Protein AF-A0A7X8E7R3-F1 (afdb_monomer)

Foldseek 3Di:
DQDFQPDDDKWKDWPDPPKDWTKDWDQPGPDDRTWIKTWIWFDQDQDWRKMKTFCVVSFRWDQAWFQKKKWKKAFQDWFQKWKWWWKAFPVRDIDTDTQDRIRPDHGIDMTMDGPDNPSNRPRITGTIIMIGDDHRDIDTGMMTIGDTDTHRPPDPPPDPWDKDKDFQAPPDFLQNVCCVPPVGSPCSVVQCVQAVHDGRVPGDGRDMTIHTD

Radius of gyration: 24.54 Å; Cα contacts (8 Å, |Δi|>4): 497; chains: 1; bounding box: 62×39×61 Å

pLDDT: mean 91.01, std 10.86, range [35.81, 98.88]

Sequence (213 aa):
MLENFESEGFYFTPSHDGIKGGISRSTNSKSGKYSIRLEYNIPVLEDKNRVCLDLKDRNIIMKSPPSTIGIWVYAYHHSPIMLGFQFKGQANEELDMNLSRSINWKGWRYLETVPPQDGTLYPLQLGKIYLELDYNRGDCGVLLFDKLEANYSKGNPGVNEHFDFYVVEKDDTLDKISIKVYGTTSKKNIIMKYNEIKSDKEIKEGRILVIPR

Mean predicted aligned error: 11.86 Å

Structure (mmCIF, N/CA/C/O backbone):
data_AF-A0A7X8E7R3-F1
#
_entry.id   AF-A0A7X8E7R3-F1
#
loop_
_atom_site.group_PDB
_atom_site.id
_atom_site.type_symbol
_atom_site.label_atom_id
_atom_site.label_alt_id
_atom_site.label_comp_id
_atom_site.label_asym_id
_atom_site.label_entity_id
_atom_site.label_seq_id
_atom_site.pdbx_PDB_ins_code
_atom_site.Cartn_x
_atom_site.Cartn_y
_atom_site.Cartn_z
_atom_site.occupancy
_atom_site.B_iso_or_equiv
_atom_site.auth_seq_id
_atom_site.auth_comp_id
_atom_site.auth_asym_id
_atom_site.auth_atom_id
_atom_site.pdbx_PDB_model_num
ATOM 1 N N . MET A 1 1 ? 3.673 -11.158 -5.113 1.00 90.56 1 MET A N 1
ATOM 2 C CA . MET A 1 1 ? 3.198 -10.922 -3.733 1.00 90.56 1 MET A CA 1
ATOM 3 C C . MET A 1 1 ? 4.303 -10.218 -2.971 1.00 90.56 1 MET A C 1
ATOM 5 O O . MET A 1 1 ? 5.442 -10.651 -3.089 1.00 90.56 1 MET A O 1
ATOM 9 N N . LEU A 1 2 ? 3.976 -9.121 -2.291 1.00 94.94 2 LEU A N 1
ATOM 10 C CA . LEU A 1 2 ? 4.916 -8.279 -1.546 1.00 94.94 2 LEU A CA 1
ATOM 11 C C . LEU A 1 2 ? 4.796 -8.497 -0.034 1.00 94.94 2 LEU A C 1
ATOM 13 O O . LEU A 1 2 ? 5.811 -8.593 0.639 1.00 94.94 2 LEU A O 1
ATOM 17 N N . GLU A 1 3 ? 3.571 -8.613 0.480 1.00 96.69 3 GLU A N 1
ATOM 18 C CA . GLU A 1 3 ? 3.293 -8.836 1.902 1.00 96.69 3 GLU A CA 1
ATOM 19 C C . GLU A 1 3 ? 2.004 -9.653 2.062 1.00 96.69 3 GLU A C 1
ATOM 21 O O . GLU A 1 3 ? 1.027 -9.414 1.349 1.00 96.69 3 GLU A O 1
ATOM 26 N N . ASN A 1 4 ? 2.003 -10.624 2.977 1.00 96.19 4 ASN A N 1
ATOM 27 C CA . ASN A 1 4 ? 0.858 -11.495 3.273 1.00 96.19 4 ASN A CA 1
ATOM 28 C C . ASN A 1 4 ? 0.419 -11.452 4.746 1.00 96.19 4 ASN A C 1
ATOM 30 O O . ASN A 1 4 ? -0.477 -12.188 5.121 1.00 96.19 4 ASN A O 1
ATOM 34 N N . PHE A 1 5 ? 1.048 -10.611 5.570 1.00 96.50 5 PHE A N 1
ATOM 35 C CA . PHE A 1 5 ? 0.679 -10.313 6.956 1.00 96.50 5 PHE A CA 1
ATOM 36 C C . PHE A 1 5 ? 0.650 -11.527 7.903 1.00 96.50 5 PHE A C 1
ATOM 38 O O . PHE A 1 5 ? -0.004 -11.504 8.945 1.00 96.50 5 PHE A O 1
ATOM 45 N N . GLU A 1 6 ? 1.423 -12.568 7.586 1.00 96.06 6 GLU A N 1
ATOM 46 C CA . GLU A 1 6 ? 1.530 -13.784 8.408 1.00 96.06 6 GLU A CA 1
ATOM 47 C C . GLU A 1 6 ? 2.469 -13.629 9.614 1.00 96.06 6 GLU A C 1
ATOM 49 O O . GLU A 1 6 ? 2.378 -14.380 10.589 1.00 96.06 6 GLU A O 1
ATOM 54 N N . SER A 1 7 ? 3.394 -12.670 9.554 1.00 91.62 7 SER A N 1
ATOM 55 C CA . SER A 1 7 ? 4.374 -12.393 10.607 1.00 91.62 7 SER A CA 1
ATOM 56 C C . SER A 1 7 ? 4.136 -11.037 11.264 1.00 91.62 7 SER A C 1
ATOM 58 O O . SER A 1 7 ? 3.484 -10.170 10.701 1.00 91.62 7 SER A O 1
ATOM 60 N N . GLU A 1 8 ? 4.676 -10.858 12.467 1.00 87.94 8 GLU A N 1
ATOM 61 C CA . GLU A 1 8 ? 4.612 -9.603 13.229 1.00 87.94 8 GLU A CA 1
ATOM 62 C C . GLU A 1 8 ? 5.582 -8.538 12.678 1.00 87.94 8 GLU A C 1
ATOM 64 O O . GLU A 1 8 ? 6.307 -8.791 11.716 1.00 87.94 8 GLU A O 1
ATOM 69 N N . GLY A 1 9 ? 5.649 -7.368 13.324 1.00 88.31 9 GLY A N 1
ATOM 70 C CA . GLY A 1 9 ? 6.585 -6.290 12.964 1.00 88.31 9 GLY A CA 1
ATOM 71 C C . GLY A 1 9 ? 5.932 -5.167 12.164 1.00 88.31 9 GLY A C 1
ATOM 72 O O . GLY A 1 9 ? 6.510 -4.652 11.211 1.00 88.31 9 GLY A O 1
ATOM 73 N N . PHE A 1 10 ? 4.707 -4.823 12.544 1.00 94.50 10 PHE A N 1
ATOM 74 C CA . PHE A 1 10 ? 3.984 -3.668 12.039 1.00 94.50 10 PHE A CA 1
ATOM 75 C C . PHE A 1 10 ? 3.728 -2.704 13.189 1.00 94.50 10 PHE A C 1
ATOM 77 O O . PHE A 1 10 ? 3.735 -3.121 14.350 1.00 94.50 10 PHE A O 1
ATOM 84 N N . TYR A 1 11 ? 3.456 -1.436 12.881 1.00 96.00 11 TYR A N 1
ATOM 85 C CA . TYR A 1 11 ? 3.180 -0.431 13.908 1.00 96.00 11 TYR A CA 1
ATOM 86 C C . TYR A 1 11 ? 1.982 0.435 13.537 1.00 96.00 11 TYR A C 1
ATOM 88 O O . TYR A 1 11 ? 1.791 0.797 12.378 1.00 96.00 11 TYR A O 1
ATOM 96 N N . PHE A 1 12 ? 1.178 0.776 14.542 1.00 97.12 12 PHE A N 1
ATOM 97 C CA . PHE A 1 12 ? 0.154 1.806 14.424 1.00 97.12 12 PHE A CA 1
ATOM 98 C C . PHE A 1 12 ? 0.798 3.172 14.673 1.00 97.12 12 PHE A C 1
ATOM 100 O O . PHE A 1 12 ? 1.459 3.368 15.693 1.00 97.12 12 PHE A O 1
ATOM 107 N N . THR A 1 13 ? 0.619 4.120 13.757 1.00 96.81 13 THR A N 1
ATOM 108 C CA . THR A 1 13 ? 1.180 5.474 13.881 1.00 96.81 13 THR A CA 1
ATOM 109 C C . THR A 1 13 ? 0.110 6.523 13.571 1.00 96.81 13 THR A C 1
ATOM 111 O O . THR A 1 13 ? -0.225 6.714 12.398 1.00 96.81 13 THR A O 1
ATOM 114 N N . PRO A 1 14 ? -0.458 7.193 14.590 1.00 96.31 14 PRO A N 1
ATOM 115 C CA . PRO A 1 14 ? -1.384 8.303 14.392 1.00 96.31 14 PRO A CA 1
ATOM 116 C C . PRO A 1 14 ? -0.634 9.602 14.063 1.00 96.31 14 PRO A C 1
ATOM 118 O O . PRO A 1 14 ? 0.507 9.787 14.480 1.00 96.31 14 PRO A O 1
ATOM 121 N N . SER A 1 15 ? -1.277 10.526 13.346 1.00 94.06 15 SER A N 1
ATOM 122 C CA . SER A 1 15 ? -0.744 11.877 13.106 1.00 94.06 15 SER A CA 1
ATOM 123 C C . SER A 1 15 ? -0.925 12.831 14.285 1.00 94.06 15 SER A C 1
ATOM 125 O O . SER A 1 15 ? -0.274 13.868 14.313 1.00 94.06 15 SER A O 1
ATOM 127 N N . HIS A 1 16 ? -1.805 12.501 15.231 1.00 91.88 16 HIS A N 1
ATOM 128 C CA . HIS A 1 16 ? -2.127 13.336 16.384 1.00 91.88 16 HIS A CA 1
ATOM 129 C C . HIS A 1 16 ? -2.453 12.462 17.605 1.00 91.88 16 HIS A C 1
ATOM 131 O O . HIS A 1 16 ? -3.146 11.450 17.475 1.00 91.88 16 HIS A O 1
ATOM 137 N N . ASP A 1 17 ? -2.024 12.870 18.804 1.00 90.38 17 ASP A N 1
ATOM 138 C CA . ASP A 1 17 ? -2.152 12.084 20.048 1.00 90.38 17 ASP A CA 1
ATOM 139 C C . ASP A 1 17 ? -3.603 11.796 20.461 1.00 90.38 17 ASP A C 1
ATOM 141 O O . ASP A 1 17 ? -3.894 10.828 21.175 1.00 90.38 17 ASP A O 1
ATOM 145 N N . GLY A 1 18 ? -4.532 12.642 20.012 1.00 91.12 18 GLY A N 1
ATOM 146 C CA . GLY A 1 18 ? -5.972 12.459 20.198 1.00 91.12 18 GLY A CA 1
ATOM 147 C C . GLY A 1 18 ? -6.550 11.284 19.405 1.00 91.12 18 GLY A C 1
ATOM 148 O O . GLY A 1 18 ? -7.583 10.744 19.795 1.00 91.12 18 GLY A O 1
ATOM 149 N N . ILE A 1 19 ? -5.883 10.854 18.331 1.00 94.81 19 ILE A N 1
ATOM 150 C CA . ILE A 1 19 ? -6.322 9.723 17.519 1.00 94.81 19 ILE A CA 1
ATOM 151 C C . ILE A 1 19 ? -5.928 8.423 18.220 1.00 94.81 19 ILE A C 1
ATOM 153 O O . ILE A 1 19 ? -4.764 8.202 18.560 1.00 94.81 19 ILE A O 1
ATOM 157 N N . LYS A 1 20 ? -6.909 7.548 18.442 1.00 96.94 20 LYS A N 1
ATOM 158 C CA . LYS A 1 20 ? -6.714 6.253 19.106 1.00 96.94 20 LYS A CA 1
ATOM 159 C C . LYS A 1 20 ? -6.899 5.112 18.120 1.00 96.94 20 LYS A C 1
ATOM 161 O O . LYS A 1 20 ? -7.508 5.272 17.066 1.00 96.94 20 LYS A O 1
ATOM 166 N N . GLY A 1 21 ? -6.365 3.953 18.468 1.00 97.06 21 GLY A N 1
ATOM 167 C CA . GLY A 1 21 ? -6.414 2.788 17.608 1.00 97.06 21 GLY A CA 1
ATOM 168 C C . GLY A 1 21 ? -5.315 1.801 17.937 1.00 97.06 21 GLY A C 1
ATOM 169 O O . GLY A 1 21 ? -4.634 1.913 18.959 1.00 97.06 21 GLY A O 1
ATOM 170 N N . GLY A 1 22 ? -5.153 0.834 17.053 1.00 97.38 22 GLY A N 1
ATOM 171 C CA . GLY A 1 22 ? -4.152 -0.197 17.204 1.00 97.38 22 GLY A CA 1
ATOM 172 C C . GLY A 1 22 ? -4.151 -1.149 16.029 1.00 97.38 22 GLY A C 1
ATOM 173 O O . GLY A 1 22 ? -4.976 -1.068 15.117 1.00 97.38 22 GLY A O 1
ATOM 174 N N . ILE A 1 23 ? -3.199 -2.068 16.073 1.00 97.56 23 ILE A N 1
ATOM 175 C CA . ILE A 1 23 ? -3.070 -3.136 15.095 1.00 97.56 23 ILE A CA 1
ATOM 176 C C . ILE A 1 23 ? -2.990 -4.481 15.804 1.00 97.56 23 ILE A C 1
ATOM 178 O O . ILE A 1 23 ? -2.481 -4.587 16.919 1.00 97.56 23 ILE A O 1
ATOM 182 N N . SER A 1 24 ? -3.523 -5.512 15.167 1.00 97.00 24 SER A N 1
ATOM 183 C CA . SER A 1 24 ? -3.493 -6.882 15.678 1.00 97.00 24 SER A CA 1
ATOM 184 C C . SER A 1 24 ? -3.641 -7.880 14.534 1.00 97.00 24 SER A C 1
ATOM 186 O O . SER A 1 24 ? -3.994 -7.513 13.415 1.00 97.00 24 SER A O 1
ATOM 188 N N . ARG A 1 25 ? -3.384 -9.162 14.795 1.00 97.06 25 ARG A N 1
ATOM 189 C CA . ARG A 1 25 ? -3.676 -10.230 13.832 1.00 97.06 25 ARG A CA 1
ATOM 190 C C . ARG A 1 25 ? -5.160 -10.594 13.861 1.00 97.06 25 ARG A C 1
ATOM 192 O O . ARG A 1 25 ? -5.766 -10.669 14.927 1.00 97.06 25 ARG A O 1
ATOM 199 N N . SER A 1 26 ? -5.732 -10.885 12.695 1.00 97.81 26 SER A N 1
ATOM 200 C CA . SER A 1 26 ? -7.069 -11.472 12.563 1.00 97.81 26 SER A CA 1
ATOM 201 C C . SER A 1 26 ? -6.998 -12.800 11.825 1.00 97.81 26 SER A C 1
ATOM 203 O O . SER A 1 26 ? -6.234 -12.940 10.880 1.00 97.81 26 SER A O 1
ATOM 205 N N . THR A 1 27 ? -7.821 -13.765 12.234 1.00 97.56 27 THR A N 1
ATOM 206 C CA . THR A 1 27 ? -8.008 -15.042 11.525 1.00 97.56 27 THR A CA 1
ATOM 207 C C . THR A 1 27 ? -8.995 -14.942 10.360 1.00 97.56 27 THR A C 1
ATOM 209 O O . THR A 1 27 ? -9.153 -15.901 9.610 1.00 97.56 27 THR A O 1
ATOM 212 N N . ASN A 1 28 ? -9.674 -13.802 10.189 1.00 97.56 28 ASN A N 1
ATOM 213 C CA . ASN A 1 28 ? -10.413 -13.510 8.965 1.00 97.56 28 ASN A CA 1
ATOM 214 C C . ASN A 1 28 ? -9.410 -13.040 7.911 1.00 97.56 28 ASN A C 1
ATOM 216 O O . ASN A 1 28 ? -9.160 -11.845 7.803 1.00 97.56 28 ASN A O 1
ATOM 220 N N . SER A 1 29 ? -8.822 -13.983 7.180 1.00 97.56 29 SER A N 1
ATOM 221 C CA . SER A 1 29 ? -7.824 -13.725 6.143 1.00 97.56 29 SER A CA 1
ATOM 222 C C . SER A 1 29 ? -8.395 -13.930 4.739 1.00 97.56 29 SER A C 1
ATOM 224 O O . SER A 1 29 ? -9.392 -14.628 4.524 1.00 97.56 29 SER A O 1
ATOM 226 N N . LYS A 1 30 ? -7.758 -13.297 3.756 1.00 97.75 30 LYS A N 1
ATOM 227 C CA . LYS A 1 30 ? -8.005 -13.526 2.331 1.00 97.75 30 LYS A CA 1
ATOM 228 C C . LYS A 1 30 ? -7.046 -14.567 1.756 1.00 97.75 30 LYS A C 1
ATOM 230 O O . LYS A 1 30 ? -7.418 -15.286 0.828 1.00 97.75 30 LYS A O 1
ATOM 235 N N . SER A 1 31 ? -5.827 -14.624 2.279 1.00 95.25 31 SER A N 1
ATOM 236 C CA . SER A 1 31 ? -4.769 -15.564 1.930 1.00 95.25 31 SER A CA 1
ATOM 237 C C . SER A 1 31 ? -4.094 -16.052 3.211 1.00 95.25 31 SER A C 1
ATOM 239 O O . SER A 1 31 ? -3.994 -15.314 4.177 1.00 95.25 31 SER A O 1
ATOM 241 N N . GLY A 1 32 ? -3.619 -17.298 3.230 1.00 96.44 32 GLY A N 1
ATOM 242 C CA . GLY A 1 32 ? -2.940 -17.840 4.410 1.00 96.44 32 GLY A CA 1
ATOM 243 C C . GLY A 1 32 ? -3.834 -17.901 5.660 1.00 96.44 32 GLY A C 1
ATOM 244 O O . GLY A 1 32 ? -5.032 -18.170 5.557 1.00 96.44 32 GLY A O 1
ATOM 245 N N . LYS A 1 33 ? -3.245 -17.729 6.846 1.00 97.50 33 LYS A N 1
ATOM 246 C CA . LYS A 1 33 ? -3.918 -17.868 8.148 1.00 97.50 33 LYS A CA 1
ATOM 247 C C . LYS A 1 33 ? -4.307 -16.533 8.769 1.00 97.50 33 LYS A C 1
ATOM 249 O O . LYS A 1 33 ? -5.242 -16.521 9.572 1.00 97.50 33 LYS A O 1
ATOM 254 N N . TYR A 1 34 ? -3.589 -15.456 8.457 1.00 98.19 34 TYR A N 1
ATOM 255 C CA . TYR A 1 34 ? -3.765 -14.181 9.140 1.00 98.19 34 TYR A CA 1
ATOM 256 C C . TYR A 1 34 ? -3.826 -13.002 8.175 1.00 98.19 34 TYR A C 1
ATOM 258 O O . TYR A 1 34 ? -3.086 -12.934 7.207 1.00 98.19 34 TYR A O 1
ATOM 266 N N . SER A 1 35 ? -4.682 -12.037 8.498 1.00 98.50 35 SER A N 1
ATOM 267 C CA . SER A 1 35 ? -4.615 -10.676 7.964 1.00 98.50 35 SER A CA 1
ATOM 268 C C . SER A 1 35 ? -4.186 -9.712 9.068 1.00 98.50 35 SER A C 1
ATOM 270 O O . SER A 1 35 ? -4.403 -9.986 10.257 1.00 98.50 35 SER A O 1
ATOM 272 N N . ILE A 1 36 ? -3.702 -8.525 8.701 1.00 98.38 36 ILE A N 1
ATOM 273 C CA . ILE A 1 36 ? -3.520 -7.449 9.679 1.00 98.38 36 ILE A CA 1
ATOM 274 C C . ILE A 1 36 ? -4.840 -6.700 9.878 1.00 98.38 36 ILE A C 1
ATOM 276 O O . ILE A 1 36 ? -5.527 -6.335 8.926 1.00 98.38 36 ILE A O 1
ATOM 280 N N . ARG A 1 37 ? -5.216 -6.490 11.135 1.00 98.56 37 ARG A N 1
ATOM 281 C CA . ARG A 1 37 ? -6.375 -5.711 11.562 1.00 98.56 37 ARG A CA 1
ATOM 282 C C . ARG A 1 37 ? -5.899 -4.343 12.014 1.00 98.56 37 ARG A C 1
ATOM 284 O O . ARG A 1 37 ? -5.034 -4.279 12.879 1.00 98.56 37 ARG A O 1
ATOM 291 N N . LEU A 1 38 ? -6.484 -3.281 11.471 1.00 98.56 38 LEU A N 1
ATOM 292 C CA . LEU A 1 38 ? -6.237 -1.900 11.879 1.00 98.56 38 LEU A CA 1
ATOM 293 C C . LEU A 1 38 ? -7.526 -1.318 12.451 1.00 98.56 38 LEU A C 1
ATOM 295 O O . LEU A 1 38 ? -8.526 -1.192 11.744 1.00 98.56 38 LEU A O 1
ATOM 299 N N . GLU A 1 39 ? -7.484 -0.959 13.726 1.00 98.38 39 GLU A N 1
ATOM 300 C CA . GLU A 1 39 ? -8.563 -0.277 14.434 1.00 98.38 39 GLU A CA 1
ATOM 301 C C . GLU A 1 39 ? -8.223 1.203 14.555 1.00 98.38 39 GLU A C 1
ATOM 303 O O . GLU A 1 39 ? -7.091 1.552 14.896 1.00 98.38 39 GLU A O 1
AT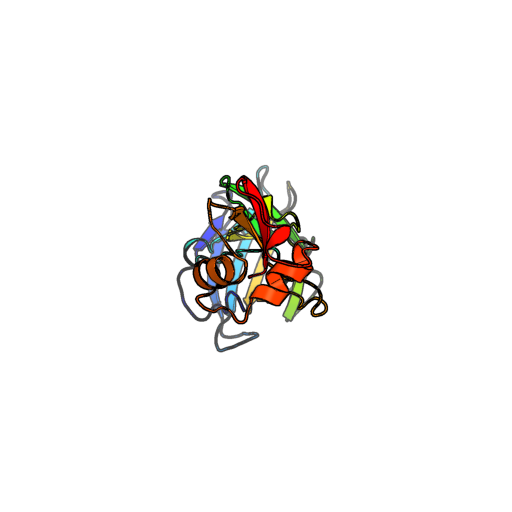OM 308 N N . TYR A 1 40 ? -9.189 2.075 14.282 1.00 97.44 40 TYR A N 1
ATOM 309 C CA . TYR A 1 40 ? -8.995 3.516 14.376 1.00 97.44 40 TYR A CA 1
ATOM 310 C C . TYR A 1 40 ? -10.201 4.205 15.011 1.00 97.44 40 TYR A C 1
ATOM 312 O O . TYR A 1 40 ? -11.350 3.787 14.866 1.00 97.44 40 TYR A O 1
ATOM 320 N N . ASN A 1 41 ? -9.914 5.296 15.705 1.00 96.69 41 ASN A N 1
ATOM 321 C CA . ASN A 1 41 ? -10.872 6.242 16.238 1.00 96.69 41 ASN A CA 1
ATOM 322 C C . ASN A 1 41 ? -10.272 7.643 16.096 1.00 96.69 41 ASN A C 1
ATOM 324 O O . ASN A 1 41 ? -9.393 8.036 16.869 1.00 96.69 41 ASN A O 1
ATOM 328 N N . ILE A 1 42 ? -10.721 8.354 15.066 1.00 95.12 42 ILE A N 1
ATOM 329 C CA . ILE A 1 42 ? -10.330 9.725 14.757 1.00 95.12 42 ILE A CA 1
ATOM 330 C C . ILE A 1 42 ? -11.439 10.629 15.310 1.00 95.12 42 ILE A C 1
ATOM 332 O O . ILE A 1 42 ? -12.546 10.622 14.763 1.00 95.12 42 ILE A O 1
ATOM 336 N N . PRO A 1 43 ? -11.196 11.381 16.399 1.00 93.12 43 PRO A N 1
ATOM 337 C CA . PRO A 1 43 ? -12.156 12.369 16.870 1.00 93.12 43 PRO A CA 1
ATOM 338 C C . PRO A 1 43 ? -12.228 13.552 15.899 1.00 93.12 43 PRO A C 1
ATOM 340 O O . PRO A 1 43 ? -11.385 13.708 15.020 1.00 93.12 43 PRO A O 1
ATOM 343 N N . VAL A 1 44 ? -13.229 14.414 16.074 1.00 91.19 44 VAL A N 1
ATOM 344 C CA . VAL A 1 44 ? -13.287 15.685 15.346 1.00 91.19 44 VAL A CA 1
ATOM 345 C C . VAL A 1 44 ? -12.111 16.551 15.806 1.00 91.19 44 VAL A C 1
ATOM 347 O O . VAL A 1 44 ? -12.080 16.982 16.957 1.00 91.19 44 VAL A O 1
ATOM 350 N N . LEU A 1 45 ? -11.136 16.760 14.922 1.00 81.94 45 LEU A N 1
ATOM 351 C CA . LEU A 1 45 ? -9.937 17.558 15.178 1.00 81.94 45 LEU A CA 1
ATOM 352 C C . LEU A 1 45 ? -9.794 18.669 14.132 1.00 81.94 45 LEU A C 1
ATOM 354 O O . LEU A 1 45 ? -10.204 18.520 12.976 1.00 81.94 45 LEU A O 1
ATOM 358 N N . GLU A 1 46 ? -9.156 19.758 14.556 1.00 77.94 46 GLU A N 1
ATOM 359 C CA . GLU A 1 46 ? -8.738 20.891 13.720 1.00 77.94 46 GLU A CA 1
ATOM 360 C C . GLU A 1 46 ? -7.312 20.702 13.154 1.00 77.94 46 GLU A C 1
ATOM 362 O O . GLU A 1 46 ? -6.622 21.668 12.840 1.00 77.94 46 GLU A O 1
ATOM 367 N N . ASP A 1 47 ? -6.844 19.458 13.027 1.00 77.94 47 ASP A N 1
ATOM 368 C CA . ASP A 1 47 ? -5.489 19.116 12.566 1.00 77.94 47 ASP A CA 1
ATOM 369 C C . ASP A 1 47 ? -5.526 17.932 11.574 1.00 77.94 47 ASP A C 1
ATOM 371 O O . ASP A 1 47 ? -6.596 17.457 11.181 1.00 77.94 47 ASP A O 1
ATOM 375 N N . LYS A 1 48 ? -4.359 17.455 11.125 1.00 76.81 48 LYS A N 1
ATOM 376 C CA . LYS A 1 48 ? -4.208 16.313 10.223 1.00 76.81 48 LYS A CA 1
ATOM 377 C C . LYS A 1 48 ? -4.855 15.062 10.824 1.00 76.81 48 LYS A C 1
ATOM 379 O O . LYS A 1 48 ? -4.425 14.559 11.862 1.00 76.81 48 LYS A O 1
ATOM 384 N N . ASN A 1 49 ? -5.820 14.504 10.097 1.00 91.31 49 ASN A N 1
ATOM 385 C CA . ASN A 1 49 ? -6.637 13.359 10.499 1.00 91.31 49 ASN A CA 1
ATOM 386 C C . ASN A 1 49 ? -6.174 12.069 9.810 1.00 91.31 49 ASN A C 1
ATOM 388 O O . ASN A 1 49 ? -6.875 11.534 8.950 1.00 91.31 49 ASN A O 1
ATOM 392 N N . ARG A 1 50 ? -4.977 11.573 10.153 1.00 95.25 50 ARG A N 1
ATOM 393 C CA . ARG A 1 50 ? -4.377 10.399 9.503 1.00 95.25 50 ARG A CA 1
ATOM 394 C C . ARG A 1 50 ? -3.909 9.346 10.510 1.00 95.25 50 ARG A C 1
ATOM 396 O O . ARG A 1 50 ? -3.260 9.651 11.504 1.00 95.25 50 ARG A O 1
ATOM 403 N N . VAL A 1 51 ? -4.165 8.077 10.209 1.00 97.00 51 VAL A N 1
ATOM 404 C CA . VAL A 1 51 ? -3.527 6.932 10.878 1.00 97.00 51 VAL A CA 1
ATOM 405 C C . VAL A 1 51 ? -2.795 6.082 9.862 1.00 97.00 51 VAL A C 1
ATOM 407 O O . VAL A 1 51 ? -3.223 5.971 8.717 1.00 97.00 51 VAL A O 1
ATOM 410 N N . CYS A 1 52 ? -1.685 5.484 10.271 1.00 97.62 52 CYS A N 1
ATOM 411 C CA . CYS A 1 52 ? -0.864 4.657 9.403 1.00 97.62 52 CYS A CA 1
ATOM 412 C C . CYS A 1 52 ? -0.629 3.276 10.010 1.00 97.62 52 CYS A C 1
ATOM 414 O O . CYS A 1 52 ? -0.368 3.147 11.207 1.00 97.62 52 CYS A O 1
ATOM 416 N N . LEU A 1 53 ? -0.655 2.267 9.145 1.00 98.06 53 LEU A N 1
ATOM 417 C CA . LEU A 1 53 ? 0.061 1.015 9.330 1.00 98.06 53 LEU A CA 1
ATOM 418 C C . LEU A 1 53 ? 1.470 1.202 8.762 1.00 98.06 53 LEU A C 1
ATOM 420 O O . LEU A 1 53 ? 1.632 1.339 7.547 1.00 98.06 53 LEU A O 1
ATOM 424 N N . ASP A 1 54 ? 2.466 1.249 9.640 1.00 96.62 54 ASP A N 1
ATOM 425 C CA . ASP A 1 54 ? 3.877 1.382 9.278 1.00 96.62 54 ASP A CA 1
ATOM 426 C C . ASP A 1 54 ? 4.438 0.025 8.820 1.00 96.62 54 ASP A C 1
ATOM 428 O O . ASP A 1 54 ? 4.331 -0.985 9.525 1.00 96.62 54 ASP A O 1
ATOM 432 N N . LEU A 1 55 ? 5.012 0.025 7.616 1.00 94.44 55 LEU A N 1
ATOM 433 C CA . LEU A 1 55 ? 5.607 -1.115 6.923 1.00 94.44 55 LEU A CA 1
ATOM 434 C C . LEU A 1 55 ? 7.125 -0.956 6.738 1.00 94.44 55 LEU A C 1
ATOM 436 O O . LEU A 1 55 ? 7.733 -1.788 6.064 1.00 94.44 55 LEU A O 1
ATOM 440 N N . LYS A 1 56 ? 7.762 0.089 7.288 1.00 80.75 56 LYS A N 1
ATOM 441 C CA . LYS A 1 56 ? 9.174 0.416 7.001 1.00 80.75 56 LYS A CA 1
ATOM 442 C C . LYS A 1 56 ? 10.130 -0.759 7.233 1.00 80.75 56 LYS A C 1
ATOM 444 O O . LYS A 1 56 ? 11.006 -1.002 6.405 1.00 80.75 56 LYS A O 1
ATOM 449 N N . ASP A 1 57 ? 9.893 -1.542 8.286 1.00 87.69 57 ASP A N 1
ATOM 450 C CA . ASP A 1 57 ? 10.743 -2.672 8.679 1.00 87.69 57 ASP A CA 1
ATOM 451 C C . ASP A 1 57 ? 10.511 -3.923 7.812 1.00 87.69 57 ASP A C 1
ATOM 453 O O . ASP A 1 57 ? 11.273 -4.885 7.879 1.00 87.69 57 ASP A O 1
ATOM 457 N N . ARG A 1 58 ? 9.492 -3.906 6.941 1.00 90.75 58 ARG A N 1
ATOM 458 C CA . ARG A 1 58 ? 9.228 -4.967 5.953 1.00 90.75 58 ARG A CA 1
ATOM 459 C C . ARG A 1 58 ? 10.091 -4.837 4.704 1.00 90.75 58 ARG A C 1
ATOM 461 O O . ARG A 1 58 ? 10.154 -5.774 3.914 1.00 90.75 58 ARG A O 1
ATOM 468 N N . ASN A 1 59 ? 10.756 -3.693 4.522 1.00 89.12 59 ASN A N 1
ATOM 469 C CA . ASN A 1 59 ? 11.669 -3.435 3.408 1.00 89.12 59 ASN A CA 1
ATOM 470 C C . ASN A 1 59 ? 11.050 -3.734 2.023 1.00 89.12 59 ASN A C 1
ATOM 472 O O . ASN A 1 59 ? 11.681 -4.325 1.143 1.00 89.12 59 ASN A O 1
ATOM 476 N N . ILE A 1 60 ? 9.783 -3.348 1.835 1.00 94.50 60 ILE A N 1
ATOM 477 C CA . ILE A 1 60 ? 9.044 -3.566 0.588 1.00 94.50 60 ILE A CA 1
ATOM 478 C C . ILE A 1 60 ? 9.529 -2.550 -0.448 1.00 94.50 60 ILE A C 1
ATOM 480 O O . ILE A 1 60 ? 9.036 -1.424 -0.510 1.00 94.50 60 ILE A O 1
ATOM 484 N N . ILE A 1 61 ? 10.516 -2.953 -1.247 1.00 94.25 61 ILE A N 1
ATOM 485 C CA . ILE A 1 61 ? 11.147 -2.115 -2.270 1.00 94.25 61 ILE A CA 1
ATOM 486 C C . ILE A 1 61 ? 10.753 -2.592 -3.668 1.00 94.25 61 ILE A C 1
ATOM 488 O O . ILE A 1 61 ? 11.038 -3.722 -4.067 1.00 94.25 61 ILE A O 1
ATOM 492 N N . MET A 1 62 ? 10.178 -1.686 -4.452 1.00 93.50 62 MET A N 1
ATOM 493 C CA . MET A 1 62 ? 9.988 -1.845 -5.888 1.00 93.50 62 MET A CA 1
ATOM 494 C C . MET A 1 62 ? 11.191 -1.229 -6.599 1.00 93.50 62 MET A C 1
ATOM 496 O O . MET A 1 62 ? 11.432 -0.029 -6.499 1.00 93.50 62 MET A O 1
ATOM 500 N N . LYS A 1 63 ? 11.973 -2.053 -7.303 1.00 89.88 63 LYS A N 1
ATOM 501 C CA . LYS A 1 63 ? 13.185 -1.606 -8.019 1.00 89.88 63 LYS A CA 1
ATOM 502 C C . LYS A 1 63 ? 12.890 -0.963 -9.373 1.00 89.88 63 LYS A C 1
ATOM 504 O O . LYS A 1 63 ? 13.721 -0.236 -9.897 1.00 89.88 63 LYS A O 1
ATOM 509 N N . SER A 1 64 ? 11.728 -1.260 -9.937 1.00 86.62 64 SER A N 1
ATOM 510 C CA . SER A 1 64 ? 11.239 -0.728 -11.203 1.00 86.62 64 SER A CA 1
ATOM 511 C C . SER A 1 64 ? 9.728 -0.495 -11.115 1.00 86.62 64 SER A C 1
ATOM 513 O O . SER A 1 64 ? 9.086 -1.071 -10.221 1.00 86.62 64 SER A O 1
ATOM 515 N N . PRO A 1 65 ? 9.152 0.313 -12.026 1.00 89.44 65 PRO A N 1
ATOM 516 C CA . PRO A 1 65 ? 7.719 0.564 -12.047 1.00 89.44 65 PRO A CA 1
ATOM 517 C C . PRO A 1 65 ? 6.894 -0.707 -12.277 1.00 89.44 65 PRO A C 1
ATOM 519 O O . PRO A 1 65 ? 7.057 -1.360 -13.312 1.00 89.44 65 PRO A O 1
ATOM 522 N N . PRO A 1 66 ? 5.997 -1.092 -11.349 1.00 93.50 66 PRO A N 1
ATOM 523 C CA . PRO A 1 66 ? 4.971 -2.074 -11.652 1.00 93.50 66 PRO A CA 1
ATOM 524 C C . PRO A 1 66 ? 3.832 -1.418 -12.440 1.00 93.50 66 PRO A C 1
ATOM 526 O O . PRO A 1 66 ? 3.611 -0.208 -12.387 1.00 93.50 66 PRO A O 1
ATOM 529 N N . SER A 1 67 ? 3.057 -2.242 -13.137 1.00 93.31 67 SER A N 1
ATOM 530 C CA . SER A 1 67 ? 1.842 -1.801 -13.823 1.00 93.31 67 SER A CA 1
ATOM 531 C C . SER A 1 67 ? 0.722 -1.493 -12.840 1.00 93.31 67 SER A C 1
ATOM 533 O O . SER A 1 67 ? 0.025 -0.502 -13.016 1.00 93.31 67 SER A O 1
ATOM 535 N N . THR A 1 68 ? 0.573 -2.306 -11.791 1.00 96.19 68 THR A N 1
ATOM 536 C CA . THR A 1 68 ? -0.298 -1.984 -10.654 1.00 96.19 68 THR A CA 1
ATOM 537 C C . THR A 1 68 ? 0.338 -2.408 -9.339 1.00 96.19 68 THR A C 1
ATOM 539 O O . THR A 1 68 ? 1.180 -3.307 -9.292 1.00 96.19 68 THR A O 1
ATOM 542 N N . ILE A 1 69 ? -0.081 -1.766 -8.255 1.00 97.75 69 ILE A N 1
ATOM 543 C CA . ILE A 1 69 ? 0.091 -2.259 -6.890 1.00 97.75 69 ILE A CA 1
ATOM 544 C C . ILE A 1 69 ? -1.267 -2.239 -6.203 1.00 97.75 69 ILE A C 1
ATOM 546 O O . ILE A 1 69 ? -2.015 -1.268 -6.327 1.00 97.75 69 ILE A O 1
ATOM 550 N N . GLY A 1 70 ? -1.591 -3.305 -5.483 1.00 98.25 70 GLY A N 1
ATOM 551 C CA . GLY A 1 70 ? -2.876 -3.440 -4.827 1.00 98.25 70 GLY A CA 1
ATOM 552 C C . GLY A 1 70 ? -2.855 -4.352 -3.616 1.00 98.25 70 GLY A C 1
ATOM 553 O O . GLY A 1 70 ? -1.864 -5.013 -3.310 1.00 98.25 70 GLY A O 1
ATOM 554 N N . ILE A 1 71 ? -3.965 -4.331 -2.890 1.00 98.81 71 ILE A N 1
ATOM 555 C CA . ILE A 1 71 ? -4.147 -5.023 -1.620 1.00 98.81 71 ILE A CA 1
ATOM 556 C C . ILE A 1 71 ? -5.612 -5.421 -1.444 1.00 98.81 71 ILE A C 1
ATOM 558 O O . ILE A 1 71 ? -6.526 -4.741 -1.921 1.00 98.81 71 ILE A O 1
ATOM 562 N N . TRP A 1 72 ? -5.852 -6.527 -0.744 1.00 98.75 72 TRP A N 1
ATOM 563 C CA . TRP A 1 72 ? -7.193 -6.897 -0.311 1.00 98.75 72 TRP A CA 1
ATOM 564 C C . TRP A 1 72 ? -7.558 -6.172 0.974 1.00 98.75 72 TRP A C 1
ATOM 566 O O . TRP A 1 72 ? -6.790 -6.163 1.933 1.00 98.75 72 TRP A O 1
ATOM 576 N N . VAL A 1 73 ? -8.761 -5.599 0.997 1.00 98.88 73 VAL A N 1
ATOM 577 C CA . VAL A 1 73 ? -9.279 -4.837 2.132 1.00 98.88 73 VAL A CA 1
ATOM 578 C C . VAL A 1 73 ? -10.652 -5.352 2.529 1.00 98.88 73 VAL A C 1
ATOM 580 O O . VAL A 1 73 ? -11.589 -5.341 1.723 1.00 98.88 73 VAL A O 1
ATOM 583 N N . TYR A 1 74 ? -10.788 -5.792 3.775 1.00 98.81 74 TYR A N 1
ATOM 584 C CA . TYR A 1 74 ? -12.076 -6.135 4.364 1.00 98.81 74 TYR A CA 1
ATOM 585 C C . TYR A 1 74 ? -12.657 -4.927 5.090 1.00 98.81 74 TYR A C 1
ATOM 587 O O . TYR A 1 74 ? -12.010 -4.369 5.976 1.00 98.81 74 TYR A O 1
ATOM 595 N N . ALA A 1 75 ? -13.904 -4.582 4.774 1.00 98.38 75 ALA A N 1
ATOM 596 C CA . ALA A 1 75 ? -14.658 -3.554 5.481 1.00 98.38 75 ALA A CA 1
ATOM 597 C C . ALA A 1 75 ? -15.854 -4.152 6.234 1.00 98.38 75 ALA A C 1
ATOM 599 O O . ALA A 1 75 ? -16.630 -4.932 5.676 1.00 98.38 75 ALA A O 1
ATOM 600 N N . TYR A 1 76 ? -16.034 -3.758 7.496 1.00 96.56 76 TYR A N 1
ATOM 601 C CA . TYR A 1 76 ? -17.207 -4.143 8.293 1.00 96.56 76 TYR A CA 1
ATOM 602 C C . TYR A 1 76 ? -18.407 -3.210 8.066 1.00 96.56 76 TYR A C 1
ATOM 604 O O . TYR A 1 76 ? -19.558 -3.633 8.191 1.00 96.56 76 TYR A O 1
ATOM 612 N N . HIS A 1 77 ? -18.157 -1.953 7.698 1.00 93.56 77 HIS A N 1
ATOM 613 C CA . HIS A 1 77 ? -19.177 -0.944 7.427 1.00 93.56 77 HIS A CA 1
ATOM 614 C C . HIS A 1 77 ? -18.700 0.057 6.372 1.00 93.56 77 HIS A C 1
ATOM 616 O O . HIS A 1 77 ? -17.524 0.097 6.016 1.00 93.56 77 HIS A O 1
ATOM 622 N N . HIS A 1 78 ? -19.636 0.870 5.884 1.00 96.06 78 HIS A N 1
ATOM 623 C CA . HIS A 1 78 ? -19.308 2.012 5.044 1.00 96.06 78 HIS A CA 1
ATOM 624 C C . HIS A 1 78 ? -18.709 3.135 5.892 1.00 96.06 78 HIS A C 1
ATOM 626 O O . HIS A 1 78 ? -19.139 3.337 7.028 1.00 96.06 78 HIS A O 1
ATOM 632 N N . SER A 1 79 ? -17.743 3.865 5.345 1.00 96.19 79 SER A N 1
ATOM 633 C CA . SER A 1 79 ? -17.088 4.989 6.016 1.00 96.19 79 SER A CA 1
ATOM 634 C C . SER A 1 79 ? -16.611 6.023 4.986 1.00 96.19 79 SER A C 1
ATOM 636 O O . SER A 1 79 ? -16.234 5.647 3.873 1.00 96.19 79 SER A O 1
ATOM 638 N N . PRO A 1 80 ? -16.611 7.325 5.321 1.00 95.69 80 PRO A N 1
ATOM 639 C CA . PRO A 1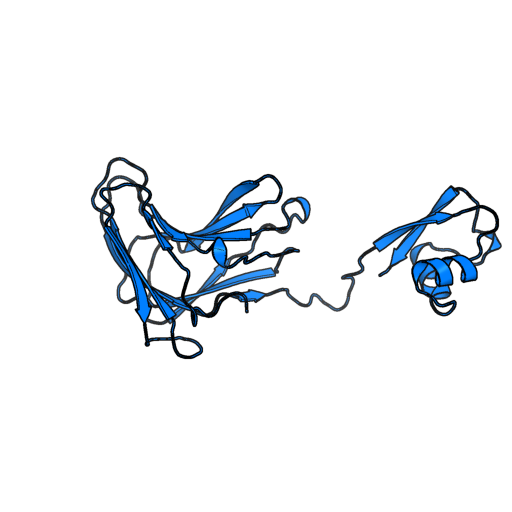 80 ? -16.009 8.360 4.484 1.00 95.69 80 PRO A CA 1
ATOM 640 C C . PRO A 1 80 ? -14.470 8.333 4.475 1.00 95.69 80 PRO A C 1
ATOM 642 O O . PRO A 1 80 ? -13.881 9.119 3.742 1.00 95.69 80 PRO A O 1
ATOM 645 N N . ILE A 1 81 ? -13.815 7.475 5.267 1.00 96.88 81 ILE A N 1
ATOM 646 C CA . ILE A 1 81 ? -12.356 7.454 5.372 1.00 96.88 81 ILE A CA 1
ATOM 647 C C . ILE A 1 81 ? -11.700 7.079 4.036 1.00 96.88 81 ILE A C 1
ATOM 649 O O . ILE A 1 81 ? -12.106 6.137 3.346 1.00 96.88 81 ILE A O 1
ATOM 653 N N . MET A 1 82 ? -10.677 7.839 3.666 1.00 97.56 82 MET A N 1
ATOM 654 C CA . MET A 1 82 ? -9.825 7.582 2.515 1.00 97.56 82 MET A CA 1
ATOM 655 C C . MET A 1 82 ? -8.755 6.563 2.882 1.00 97.56 82 MET A C 1
ATOM 657 O O . MET A 1 82 ? -8.299 6.511 4.021 1.00 97.56 82 MET A O 1
ATOM 661 N N . LEU A 1 83 ? -8.332 5.772 1.904 1.00 98.50 83 LEU A N 1
ATOM 662 C CA . LEU A 1 83 ? -7.286 4.768 2.049 1.00 98.50 83 LEU A CA 1
ATOM 663 C C . LEU A 1 83 ? -6.259 4.950 0.934 1.00 98.50 83 LEU A C 1
ATOM 665 O O . LEU A 1 83 ? -6.630 5.091 -0.236 1.00 98.50 83 LEU A O 1
ATOM 669 N N . GLY A 1 84 ? -4.978 4.872 1.277 1.00 98.31 84 GLY A N 1
ATOM 670 C CA . GLY A 1 84 ? -3.904 4.925 0.297 1.00 98.31 84 GLY A CA 1
ATOM 671 C C . GLY A 1 84 ? -2.577 4.362 0.783 1.00 98.31 84 GLY A C 1
ATOM 672 O O . GLY A 1 84 ? -2.444 3.848 1.894 1.00 98.31 84 GLY A O 1
ATOM 673 N N . PHE A 1 85 ? -1.594 4.455 -0.102 1.00 98.25 85 PHE A N 1
ATOM 674 C CA . PHE A 1 85 ? -0.212 4.062 0.117 1.00 98.25 85 PHE A CA 1
ATOM 675 C C . PHE A 1 85 ? 0.676 5.295 0.194 1.00 98.25 85 PHE A C 1
ATOM 677 O O . PHE A 1 85 ? 0.526 6.206 -0.613 1.00 98.25 85 PHE A O 1
ATOM 684 N N . GLN A 1 86 ? 1.625 5.299 1.123 1.00 97.62 86 GLN A N 1
ATOM 685 C CA . GLN A 1 86 ? 2.717 6.264 1.136 1.00 97.62 86 GLN A CA 1
ATOM 686 C C . GLN A 1 86 ? 4.009 5.558 0.734 1.00 97.62 8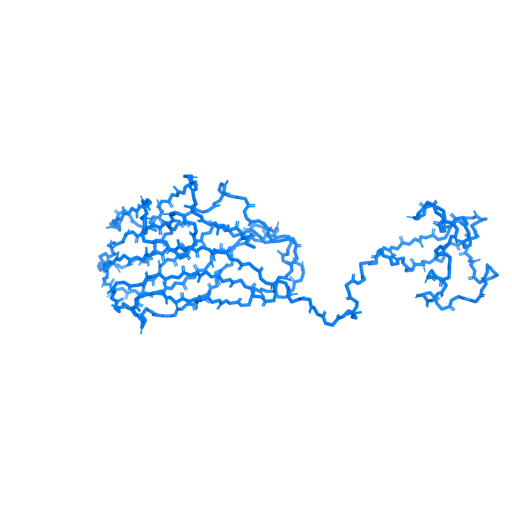6 GLN A C 1
ATOM 688 O O . GLN A 1 86 ? 4.472 4.637 1.420 1.00 97.62 86 GLN A O 1
ATOM 693 N N . PHE A 1 87 ? 4.592 6.013 -0.369 1.00 96.38 87 PHE A N 1
ATOM 694 C CA . PHE A 1 87 ? 5.896 5.586 -0.848 1.00 96.38 87 PHE A CA 1
ATOM 695 C C . PHE A 1 87 ? 6.982 6.569 -0.437 1.00 96.38 87 PHE A C 1
ATOM 697 O O . PHE A 1 87 ? 6.718 7.747 -0.200 1.00 96.38 87 PHE A O 1
ATOM 704 N N . LYS A 1 88 ? 8.211 6.069 -0.401 1.00 94.69 88 LYS A N 1
ATOM 705 C CA . LYS A 1 88 ? 9.425 6.859 -0.273 1.00 94.69 88 LYS A CA 1
ATOM 706 C C . LYS A 1 88 ? 10.311 6.602 -1.487 1.00 94.69 88 LYS A C 1
ATOM 708 O O . LYS A 1 88 ? 10.625 5.442 -1.763 1.00 94.69 88 LYS A O 1
ATOM 713 N N . GLY A 1 89 ? 10.655 7.658 -2.217 1.00 88.06 89 GLY A N 1
ATOM 714 C CA . GLY A 1 89 ? 11.523 7.574 -3.388 1.00 88.06 89 GLY A CA 1
ATOM 715 C C . GLY A 1 89 ? 13.006 7.654 -3.061 1.00 88.06 89 GLY A C 1
ATOM 716 O O . GLY A 1 89 ? 13.411 7.758 -1.896 1.00 88.06 89 GLY A O 1
ATOM 717 N N . GLN A 1 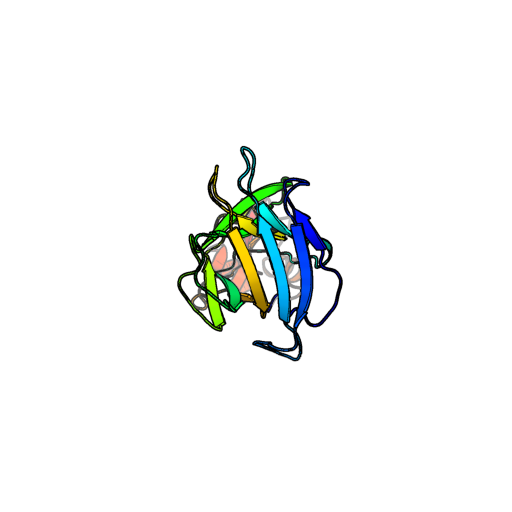90 ? 13.834 7.568 -4.101 1.00 85.19 90 GLN A N 1
ATOM 718 C CA . GLN A 1 90 ? 15.288 7.493 -3.945 1.00 85.19 90 GLN A CA 1
ATOM 719 C C . GLN A 1 90 ? 15.925 8.776 -3.388 1.00 85.19 90 GLN A C 1
ATOM 721 O O . GLN A 1 90 ? 16.992 8.705 -2.778 1.00 85.19 90 GLN A O 1
ATOM 726 N N . ALA A 1 91 ? 15.272 9.933 -3.533 1.00 85.69 91 ALA A N 1
ATOM 727 C CA . ALA A 1 91 ? 15.700 11.192 -2.925 1.00 85.69 91 ALA A CA 1
ATOM 728 C C . ALA A 1 91 ? 15.061 11.424 -1.539 1.00 85.69 91 ALA A C 1
ATOM 730 O O . ALA A 1 91 ? 15.146 12.522 -0.989 1.00 85.69 91 ALA A O 1
ATOM 731 N N . ASN A 1 92 ? 14.484 10.3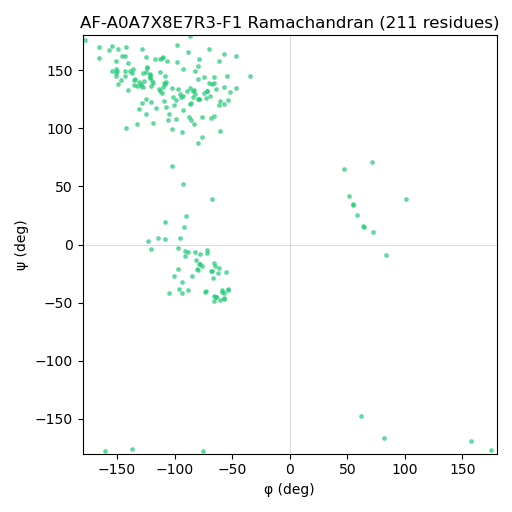77 -0.933 1.00 86.25 92 ASN A N 1
ATOM 732 C CA . ASN A 1 92 ? 13.739 10.397 0.328 1.00 86.25 92 ASN A CA 1
ATOM 733 C C . ASN A 1 92 ? 12.440 11.222 0.312 1.00 86.25 92 ASN A C 1
ATOM 735 O O . ASN A 1 92 ? 11.888 11.496 1.378 1.00 86.25 92 ASN A O 1
ATOM 739 N N . GLU A 1 93 ? 11.937 11.585 -0.862 1.00 90.69 93 GLU A N 1
ATOM 740 C CA . GLU A 1 93 ? 10.643 12.229 -1.041 1.00 90.69 93 GLU A CA 1
ATOM 741 C C . GLU A 1 93 ? 9.491 11.278 -0.686 1.00 90.69 93 GLU A C 1
ATOM 743 O O . GLU A 1 93 ? 9.524 10.092 -1.021 1.00 90.69 93 GLU A O 1
ATOM 748 N N . GLU A 1 94 ? 8.470 11.796 0.003 1.00 94.75 94 GLU A N 1
ATOM 749 C CA . GLU A 1 94 ? 7.243 11.050 0.289 1.00 94.75 94 GLU A CA 1
ATOM 750 C C . GLU A 1 94 ? 6.227 11.251 -0.841 1.00 94.75 94 GLU A C 1
ATOM 752 O O . GLU A 1 94 ? 5.951 12.378 -1.255 1.00 94.75 94 GLU A O 1
ATOM 757 N N . LEU A 1 95 ? 5.640 10.153 -1.312 1.00 95.00 95 LEU A N 1
ATOM 758 C CA . LEU A 1 95 ? 4.612 10.147 -2.344 1.00 95.00 95 LEU A CA 1
ATOM 759 C C . LEU A 1 95 ? 3.369 9.408 -1.847 1.00 95.00 95 LEU A C 1
ATOM 761 O O . LEU A 1 95 ? 3.379 8.184 -1.702 1.00 95.00 95 LEU A O 1
ATOM 765 N N . ASP A 1 96 ? 2.283 10.147 -1.647 1.00 96.88 96 ASP A N 1
ATOM 766 C CA . ASP A 1 96 ? 0.983 9.580 -1.300 1.00 96.88 96 ASP A CA 1
ATOM 767 C C . ASP A 1 96 ? 0.199 9.188 -2.562 1.00 96.88 96 ASP A C 1
ATOM 769 O O . ASP A 1 96 ? 0.081 9.951 -3.523 1.00 96.88 96 ASP A O 1
ATOM 773 N N . MET A 1 97 ? -0.388 7.995 -2.541 1.00 96.62 97 MET A N 1
ATOM 774 C CA . MET A 1 97 ? -1.203 7.448 -3.616 1.00 96.62 97 MET A CA 1
ATOM 775 C C . MET A 1 97 ? -2.523 6.911 -3.075 1.00 96.62 97 MET A C 1
ATOM 777 O O . MET A 1 97 ? -2.561 5.930 -2.332 1.00 96.62 97 MET A O 1
ATOM 781 N N . ASN A 1 98 ? -3.626 7.516 -3.505 1.00 96.38 98 ASN A N 1
ATOM 782 C CA . ASN A 1 98 ? -4.961 7.091 -3.099 1.00 96.38 98 ASN A CA 1
ATOM 783 C C . ASN A 1 98 ? -5.353 5.757 -3.761 1.00 96.38 98 ASN A C 1
ATOM 785 O O . ASN A 1 98 ? -5.253 5.610 -4.980 1.00 96.38 98 ASN A O 1
ATOM 789 N N . LEU A 1 99 ? -5.865 4.824 -2.956 1.00 97.62 99 LEU A N 1
ATOM 790 C CA . LEU A 1 99 ? -6.533 3.592 -3.399 1.00 97.62 99 LEU A CA 1
ATOM 791 C C . LEU A 1 99 ? -8.052 3.762 -3.424 1.00 97.62 99 LEU A C 1
ATOM 793 O O . LEU A 1 99 ? -8.732 3.251 -4.310 1.00 97.62 99 LEU A O 1
ATOM 797 N N . SER A 1 100 ? -8.596 4.476 -2.437 1.00 97.81 100 SER A N 1
ATOM 798 C CA . SER A 1 100 ? -10.014 4.812 -2.379 1.00 97.81 100 SER A CA 1
ATOM 799 C C . SER A 1 100 ? -10.246 6.127 -1.647 1.00 97.81 100 SER A C 1
ATOM 801 O O . SER A 1 100 ? -9.572 6.429 -0.666 1.00 97.81 100 SER A O 1
ATOM 803 N N . ARG A 1 101 ? -11.249 6.885 -2.097 1.00 96.69 101 ARG A N 1
ATOM 804 C CA . ARG A 1 101 ? -11.696 8.132 -1.449 1.00 96.69 101 ARG A CA 1
ATOM 805 C C . ARG A 1 101 ? -12.802 7.926 -0.408 1.00 96.69 101 ARG A C 1
ATOM 807 O O . ARG A 1 101 ? -13.253 8.882 0.200 1.00 96.69 101 ARG A O 1
ATOM 814 N N . SER A 1 102 ? -13.308 6.704 -0.277 1.00 97.00 102 SER A N 1
ATOM 815 C CA . SER A 1 102 ? -14.251 6.298 0.771 1.00 97.00 102 SER A CA 1
ATOM 816 C C . SER A 1 102 ? -14.343 4.775 0.829 1.00 97.00 102 SER A C 1
ATOM 818 O O . SER A 1 102 ? -14.030 4.076 -0.140 1.00 97.00 102 SER A O 1
ATOM 820 N N . ILE A 1 103 ? -14.826 4.236 1.939 1.00 97.88 103 ILE A N 1
ATOM 821 C CA . ILE A 1 103 ? -15.158 2.821 2.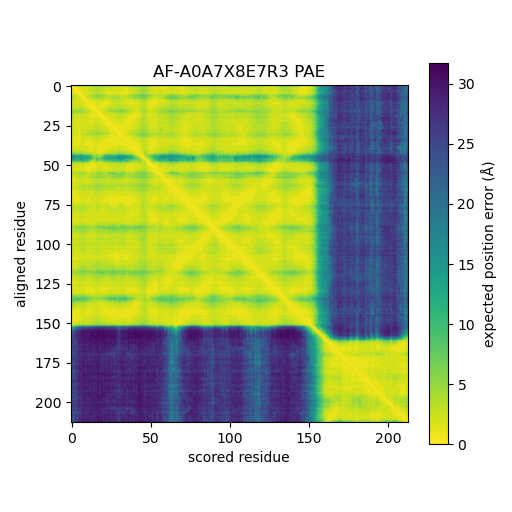073 1.00 97.88 103 ILE A CA 1
ATOM 822 C C . ILE A 1 103 ? -16.645 2.643 1.759 1.00 97.88 103 ILE A C 1
ATOM 824 O O . ILE A 1 103 ? -17.513 2.850 2.602 1.00 97.88 103 ILE A O 1
ATOM 828 N N . ASN A 1 104 ? -16.959 2.257 0.520 1.00 97.25 104 ASN A N 1
ATOM 829 C CA . ASN A 1 104 ? -18.335 2.071 0.037 1.00 97.25 104 ASN A CA 1
ATOM 830 C C . ASN A 1 104 ? -18.728 0.596 -0.177 1.00 97.25 104 ASN A C 1
ATOM 832 O O . ASN A 1 104 ? -19.701 0.304 -0.867 1.00 97.25 104 ASN A O 1
ATOM 836 N N . TRP A 1 105 ? -18.007 -0.340 0.442 1.00 98.00 105 TRP A N 1
ATOM 837 C CA . TRP A 1 105 ? -18.296 -1.775 0.388 1.00 98.00 105 TRP A CA 1
ATOM 838 C C . TRP A 1 105 ? -18.352 -2.392 1.789 1.00 98.00 105 TRP A C 1
ATOM 840 O O . TRP A 1 105 ? -17.957 -1.772 2.773 1.00 98.00 105 TRP A O 1
ATOM 850 N N . LYS A 1 106 ? -18.845 -3.629 1.857 1.00 97.25 106 LYS A N 1
ATOM 851 C CA . LYS A 1 106 ? -18.716 -4.525 3.010 1.00 97.25 106 LYS A CA 1
ATOM 852 C C . LYS A 1 106 ? -18.079 -5.826 2.536 1.00 97.25 106 LYS A C 1
ATOM 854 O O . LYS A 1 106 ? -18.302 -6.235 1.398 1.00 97.25 106 LYS A O 1
ATOM 859 N N . GLY A 1 107 ? -17.312 -6.478 3.397 1.00 98.25 107 GLY A N 1
ATOM 860 C CA . GLY A 1 107 ? -16.553 -7.669 3.033 1.00 98.25 107 GLY A CA 1
ATOM 861 C C . GLY A 1 107 ? -15.227 -7.350 2.339 1.00 98.25 107 GLY A C 1
ATOM 862 O O . GLY A 1 107 ? -14.760 -6.211 2.358 1.00 98.25 107 GLY A O 1
ATOM 863 N N . TRP A 1 108 ? -14.616 -8.372 1.737 1.00 98.69 108 TRP A N 1
ATOM 864 C CA . TRP A 1 108 ? -13.350 -8.264 1.009 1.00 98.69 108 TRP A CA 1
ATOM 865 C C . TRP A 1 108 ? -13.518 -7.583 -0.352 1.00 98.69 108 TRP A C 1
ATOM 867 O O . TRP A 1 108 ? -14.319 -8.024 -1.176 1.00 98.69 108 TRP A O 1
ATOM 877 N N . ARG A 1 109 ? -12.678 -6.586 -0.632 1.00 98.69 109 ARG A N 1
ATOM 878 C CA . ARG A 1 109 ? -12.521 -5.971 -1.952 1.00 98.69 109 ARG A CA 1
ATOM 879 C C . ARG A 1 109 ? -11.043 -5.784 -2.261 1.00 98.69 109 ARG A C 1
ATOM 881 O O . ARG A 1 109 ? -10.282 -5.376 -1.390 1.00 98.69 109 ARG A O 1
ATOM 888 N N . TYR A 1 110 ? -10.646 -6.084 -3.490 1.00 98.44 110 TYR A N 1
ATOM 889 C CA . TYR A 1 110 ? -9.310 -5.760 -3.972 1.00 98.44 110 TYR A CA 1
ATOM 890 C C . TYR A 1 110 ? -9.278 -4.305 -4.439 1.00 98.44 110 TYR A C 1
ATOM 892 O O . TYR A 1 110 ? -10.160 -3.883 -5.193 1.00 98.44 110 TYR A O 1
ATOM 900 N N . LEU A 1 111 ? -8.294 -3.549 -3.963 1.00 98.56 111 LEU A N 1
ATOM 901 C CA . LEU A 1 111 ? -8.041 -2.170 -4.364 1.00 98.56 111 LEU A CA 1
ATOM 902 C C . LEU A 1 111 ? -6.651 -2.089 -4.970 1.00 98.56 111 LEU A C 1
ATOM 904 O O . LEU A 1 111 ? -5.720 -2.692 -4.444 1.00 98.56 111 LEU A O 1
ATOM 908 N N . GLU A 1 112 ? -6.499 -1.311 -6.031 1.00 97.50 112 GLU A N 1
ATOM 909 C CA . GLU A 1 112 ? -5.208 -1.103 -6.670 1.00 97.50 112 GLU A CA 1
ATOM 910 C C . GLU A 1 112 ? -5.072 0.313 -7.220 1.00 97.50 112 GLU A C 1
ATOM 912 O O . GLU A 1 112 ? -6.051 1.040 -7.392 1.00 97.50 112 GLU A O 1
ATOM 917 N N . THR A 1 113 ? -3.830 0.692 -7.483 1.00 96.50 113 THR A N 1
ATOM 918 C CA . THR A 1 113 ? -3.453 1.940 -8.139 1.00 96.50 113 THR A CA 1
ATOM 919 C C . THR A 1 113 ? -2.261 1.694 -9.065 1.00 96.50 113 THR A C 1
ATOM 921 O O . THR A 1 113 ? -1.651 0.620 -9.039 1.00 96.50 113 THR A O 1
ATOM 924 N N . VAL A 1 114 ? -1.932 2.684 -9.892 1.00 95.06 114 VAL A N 1
ATOM 925 C CA . VAL A 1 114 ? -0.804 2.650 -10.832 1.00 95.06 114 VAL A CA 1
ATOM 926 C C . VAL A 1 114 ? 0.301 3.551 -10.284 1.00 95.06 114 VAL A C 1
ATOM 928 O O . VAL A 1 114 ? 0.131 4.771 -10.321 1.00 95.06 114 VAL A O 1
ATOM 931 N N . PRO A 1 115 ? 1.415 3.000 -9.763 1.00 93.25 115 PRO A N 1
ATOM 932 C CA . PRO A 1 115 ? 2.553 3.800 -9.310 1.00 93.25 115 PRO A CA 1
ATOM 933 C C . PRO A 1 115 ? 3.126 4.694 -10.414 1.00 93.25 115 PRO A C 1
ATOM 935 O O . PRO A 1 115 ? 2.856 4.448 -11.595 1.00 93.25 115 PRO A O 1
ATOM 938 N N . PRO A 1 116 ? 3.949 5.706 -10.079 1.00 88.25 116 PRO A N 1
ATOM 939 C CA . PRO A 1 116 ? 4.629 6.504 -11.091 1.00 88.25 116 PRO A CA 1
ATOM 940 C C . PRO A 1 116 ? 5.378 5.611 -12.074 1.00 88.25 116 PRO A C 1
ATOM 942 O O . PRO A 1 116 ? 6.102 4.708 -11.665 1.00 88.25 116 PRO A O 1
ATOM 945 N N . GLN A 1 117 ? 5.201 5.856 -13.367 1.00 85.62 117 GLN A N 1
ATOM 946 C CA . GLN A 1 117 ? 5.894 5.096 -14.412 1.00 85.62 117 GLN A CA 1
ATOM 947 C C . GLN A 1 117 ? 7.256 5.710 -14.771 1.00 85.62 117 GLN A C 1
ATOM 949 O O . GLN A 1 117 ? 8.024 5.115 -15.521 1.00 85.62 117 GLN A O 1
ATOM 954 N N . ASP A 1 118 ? 7.568 6.881 -14.211 1.00 81.88 118 ASP A N 1
ATOM 955 C CA . ASP A 1 118 ? 8.886 7.497 -14.300 1.00 81.88 118 ASP A CA 1
ATOM 956 C C . ASP A 1 118 ? 9.909 6.682 -13.494 1.00 81.88 118 ASP A C 1
ATOM 958 O O . ASP A 1 118 ? 9.896 6.666 -12.261 1.00 81.88 118 ASP A O 1
ATOM 962 N N . GLY A 1 119 ? 10.806 5.999 -14.209 1.00 76.62 119 GLY A N 1
ATOM 963 C CA . GLY A 1 119 ? 11.869 5.187 -13.622 1.00 76.62 119 GLY A CA 1
ATOM 964 C C . GLY A 1 119 ? 12.856 5.985 -12.765 1.00 76.62 119 GLY A C 1
ATOM 965 O O . GLY A 1 119 ? 13.508 5.394 -11.909 1.00 76.62 119 GLY A O 1
ATOM 966 N N . THR A 1 120 ? 12.938 7.309 -12.932 1.00 81.31 120 THR A N 1
ATOM 967 C CA . THR A 1 120 ? 13.825 8.172 -12.135 1.00 81.31 120 THR A CA 1
ATOM 968 C C . THR A 1 120 ? 13.359 8.359 -10.693 1.00 81.31 120 THR A C 1
ATOM 970 O O . THR A 1 120 ? 14.095 8.915 -9.890 1.00 81.31 120 THR A O 1
ATOM 973 N N . LEU A 1 121 ? 12.174 7.875 -10.323 1.00 80.25 121 LEU A N 1
ATOM 974 C CA . LEU A 1 121 ? 11.710 7.881 -8.932 1.00 80.25 121 LEU A CA 1
ATOM 975 C C . LEU A 1 121 ? 12.093 6.597 -8.178 1.00 80.25 121 LEU A C 1
ATOM 977 O O . LEU A 1 121 ? 11.941 6.519 -6.961 1.00 80.25 121 LEU A O 1
ATOM 981 N N . TYR A 1 122 ? 12.597 5.583 -8.885 1.00 88.81 122 TYR A N 1
ATOM 982 C CA . TYR A 1 122 ? 12.870 4.262 -8.328 1.00 88.81 122 TYR A CA 1
ATOM 983 C C . TYR A 1 122 ? 14.319 4.141 -7.832 1.00 88.81 122 TYR A C 1
ATOM 985 O O . TYR A 1 122 ? 15.214 4.762 -8.403 1.00 88.81 122 TYR A O 1
ATOM 993 N N . PRO A 1 123 ? 14.585 3.305 -6.810 1.00 93.50 123 PRO A N 1
ATOM 994 C CA . PRO A 1 123 ? 13.646 2.415 -6.121 1.00 93.50 123 PRO A CA 1
ATOM 995 C C . PRO A 1 123 ? 12.607 3.146 -5.255 1.00 93.50 123 PRO A C 1
ATOM 997 O O . PRO A 1 123 ? 12.942 4.075 -4.528 1.00 93.50 123 PRO A O 1
ATOM 1000 N N . LEU A 1 124 ? 11.355 2.674 -5.300 1.00 94.25 124 LEU A N 1
ATOM 1001 C CA . LEU A 1 124 ? 10.282 3.125 -4.410 1.00 94.25 124 LEU A CA 1
ATOM 1002 C C . LEU A 1 124 ? 10.111 2.131 -3.262 1.00 94.25 124 LEU A C 1
ATOM 1004 O O . LEU A 1 124 ? 9.853 0.947 -3.491 1.00 94.25 124 LEU A O 1
ATOM 1008 N N . GLN A 1 125 ? 10.196 2.611 -2.026 1.00 95.81 125 GLN A N 1
ATOM 1009 C CA . GLN A 1 125 ? 9.858 1.834 -0.836 1.00 95.81 125 GLN A CA 1
ATOM 1010 C C . GLN A 1 125 ? 8.410 2.112 -0.433 1.00 95.81 125 GLN A C 1
ATOM 1012 O O . GLN A 1 125 ? 8.043 3.267 -0.229 1.00 95.81 125 GLN A O 1
ATOM 1017 N N . LEU A 1 126 ? 7.583 1.078 -0.266 1.00 97.12 126 LEU A N 1
ATOM 1018 C CA . LEU A 1 126 ? 6.281 1.242 0.382 1.00 97.12 126 LEU A CA 1
ATOM 1019 C C . LEU A 1 126 ? 6.493 1.359 1.894 1.00 97.12 126 LEU A C 1
ATOM 1021 O O . LEU A 1 126 ? 6.863 0.386 2.549 1.00 97.12 126 LEU A O 1
ATOM 1025 N N . GLY A 1 127 ? 6.269 2.556 2.436 1.00 96.12 127 GLY A N 1
ATOM 1026 C CA . GLY A 1 127 ? 6.495 2.847 3.849 1.00 96.12 127 GLY A CA 1
ATOM 1027 C C . GLY A 1 127 ? 5.245 2.680 4.702 1.00 96.12 127 GLY A C 1
ATOM 1028 O O . GLY A 1 127 ? 5.333 2.152 5.806 1.00 96.12 127 GLY A O 1
ATOM 1029 N N . LYS A 1 128 ? 4.080 3.129 4.218 1.00 97.69 128 LYS A N 1
ATOM 1030 C CA . LYS A 1 128 ? 2.846 3.121 5.019 1.00 97.69 128 LYS A CA 1
ATOM 1031 C C . LYS A 1 128 ? 1.616 2.791 4.185 1.00 97.69 128 LYS A C 1
ATOM 1033 O O . LYS A 1 128 ? 1.520 3.174 3.020 1.00 97.69 128 LYS A O 1
ATOM 1038 N N . ILE A 1 129 ? 0.641 2.158 4.828 1.00 98.50 129 ILE A N 1
ATOM 1039 C CA . ILE A 1 129 ? -0.761 2.178 4.398 1.00 98.50 129 ILE A CA 1
ATOM 1040 C C . ILE A 1 129 ? -1.461 3.191 5.294 1.00 98.50 129 ILE A C 1
ATOM 1042 O O . ILE A 1 129 ? -1.439 3.032 6.515 1.00 98.50 129 ILE A O 1
ATOM 1046 N N . TYR A 1 130 ? -2.038 4.243 4.719 1.00 98.12 130 TYR A N 1
ATOM 1047 C CA . TYR A 1 130 ? -2.682 5.302 5.490 1.00 98.12 130 TYR A CA 1
ATOM 1048 C C . TYR A 1 130 ? -4.199 5.254 5.363 1.00 98.12 130 TYR A C 1
ATOM 1050 O O . TYR A 1 130 ? -4.740 4.961 4.296 1.00 98.12 130 TYR A O 1
ATOM 1058 N N . LEU A 1 131 ? -4.868 5.607 6.455 1.00 98.12 131 LEU A N 1
ATOM 1059 C CA . LEU A 1 131 ? -6.260 6.016 6.466 1.00 98.12 131 LEU A CA 1
ATOM 1060 C C . LEU A 1 131 ? -6.326 7.499 6.799 1.00 98.12 131 LEU A C 1
ATOM 1062 O O . LEU A 1 131 ? -5.693 7.936 7.760 1.00 98.12 131 LEU A O 1
ATOM 1066 N N . GLU A 1 132 ? -7.068 8.261 6.010 1.00 96.19 132 GLU A N 1
ATOM 1067 C CA . GLU A 1 132 ? -7.178 9.709 6.165 1.00 96.19 132 GLU A CA 1
ATOM 1068 C C . GLU A 1 132 ? -8.632 10.157 6.104 1.00 96.19 132 GLU A C 1
ATOM 1070 O O . GLU A 1 132 ? -9.403 9.704 5.261 1.00 96.19 132 GLU A O 1
ATOM 1075 N N . LEU A 1 133 ? -9.006 11.052 7.008 1.00 94.31 133 LEU A N 1
ATOM 1076 C CA . LEU A 1 133 ? -10.327 11.656 7.056 1.00 94.31 133 LEU A CA 1
ATOM 1077 C C . LEU A 1 133 ? -10.215 13.145 6.722 1.00 94.31 133 LEU A C 1
ATOM 1079 O O . LEU A 1 133 ? -9.216 13.784 7.045 1.00 94.31 133 LEU A O 1
ATOM 1083 N N . ASP A 1 134 ? -11.245 13.712 6.101 1.00 89.44 134 ASP A N 1
ATOM 1084 C CA . ASP A 1 134 ? -11.281 15.155 5.868 1.00 89.44 134 ASP A CA 1
ATOM 1085 C C . ASP A 1 134 ? -11.255 15.944 7.190 1.00 89.44 134 ASP A C 1
ATOM 1087 O O . ASP A 1 134 ? -11.623 15.452 8.264 1.00 89.44 134 ASP A O 1
ATOM 1091 N N . TYR A 1 135 ? -10.833 17.203 7.094 1.00 86.06 135 TYR A N 1
ATOM 1092 C CA . TYR A 1 135 ? -10.796 18.151 8.206 1.00 86.06 135 TYR A CA 1
ATOM 1093 C C . TYR A 1 135 ? -12.161 18.294 8.902 1.00 86.06 135 TYR A C 1
ATOM 1095 O O . TYR A 1 135 ? -13.206 18.275 8.244 1.00 86.06 135 TYR A O 1
ATOM 1103 N N . ASN A 1 136 ? -12.151 18.492 10.227 1.00 84.25 136 ASN A N 1
ATOM 1104 C CA . ASN A 1 136 ? -13.350 18.699 11.050 1.00 84.25 136 ASN A CA 1
ATOM 1105 C C . ASN A 1 136 ? -14.410 17.585 10.912 1.00 84.25 136 ASN A C 1
ATOM 1107 O O . ASN A 1 136 ? -15.619 17.822 10.961 1.00 84.25 136 ASN A O 1
ATOM 1111 N N . ARG A 1 137 ? -13.954 16.345 10.719 1.00 89.19 137 ARG A N 1
ATOM 1112 C CA . ARG A 1 137 ? -14.787 15.142 10.766 1.00 89.19 137 ARG A CA 1
ATOM 1113 C C . ARG A 1 137 ? -14.225 14.171 11.789 1.00 89.19 137 ARG A C 1
ATOM 1115 O O . ARG A 1 137 ? -13.029 14.173 12.054 1.00 89.19 137 ARG A O 1
ATOM 1122 N N . GLY A 1 138 ? -15.107 13.348 12.342 1.00 92.19 138 GLY A N 1
ATOM 1123 C CA . GLY A 1 138 ? -14.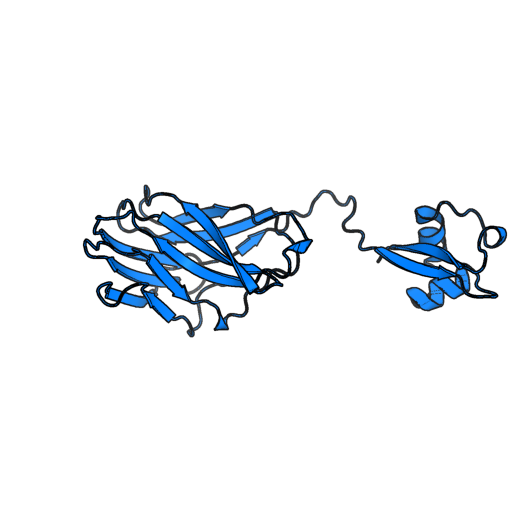741 12.218 13.184 1.00 92.19 138 GLY A CA 1
ATOM 1124 C C . GLY A 1 138 ? -15.288 10.930 12.586 1.00 92.19 138 GLY A C 1
ATOM 1125 O O . GLY A 1 138 ? -16.373 10.930 12.003 1.00 92.19 138 GLY A O 1
ATOM 1126 N N . ASP A 1 139 ? -14.526 9.852 12.713 1.00 95.81 139 ASP A N 1
ATOM 1127 C CA . ASP A 1 139 ? -14.932 8.513 12.300 1.00 95.81 139 ASP A CA 1
ATOM 1128 C C . ASP A 1 139 ? -14.171 7.463 13.112 1.00 95.81 139 ASP A C 1
ATOM 1130 O O . ASP A 1 139 ? -13.018 7.662 13.508 1.00 95.81 139 ASP A O 1
ATOM 1134 N N . CYS A 1 140 ? -14.803 6.319 13.340 1.00 96.31 140 CYS A N 1
ATOM 1135 C CA . CYS A 1 140 ? -14.155 5.167 13.942 1.00 96.31 140 CYS A CA 1
ATOM 1136 C C . CYS A 1 140 ? -14.543 3.903 13.191 1.00 96.31 140 CYS A C 1
ATOM 1138 O O . CYS A 1 140 ? -15.621 3.804 12.602 1.00 96.31 140 CYS A O 1
ATOM 1140 N N . GLY A 1 141 ? -13.647 2.927 13.193 1.00 96.56 141 GLY A N 1
ATOM 1141 C CA . GLY A 1 141 ? -13.876 1.732 12.414 1.00 96.56 141 GLY A CA 1
ATOM 1142 C C . GLY A 1 141 ? -12.710 0.775 12.430 1.00 96.56 141 GLY A C 1
ATOM 1143 O O . GLY A 1 141 ? -11.705 0.953 13.124 1.00 96.56 141 GLY A O 1
ATOM 1144 N N . VAL A 1 142 ? -12.892 -0.287 11.653 1.00 98.31 142 VAL A N 1
ATOM 1145 C CA . VAL A 1 142 ? -11.901 -1.341 11.513 1.00 98.31 142 VAL A CA 1
ATOM 1146 C C . VAL A 1 142 ? -11.827 -1.814 10.076 1.00 98.31 142 VAL A C 1
ATOM 1148 O O . VAL A 1 142 ? -12.850 -2.137 9.466 1.00 98.31 142 VAL A O 1
ATOM 1151 N N . LEU A 1 143 ? -10.601 -1.920 9.575 1.00 98.69 143 LEU A N 1
ATOM 1152 C CA . LEU A 1 143 ? -10.284 -2.534 8.295 1.00 98.69 143 LEU A CA 1
ATOM 1153 C C . LEU A 1 143 ? -9.321 -3.701 8.504 1.00 98.69 143 LEU A C 1
ATOM 1155 O O . LEU A 1 143 ? -8.476 -3.671 9.402 1.00 98.6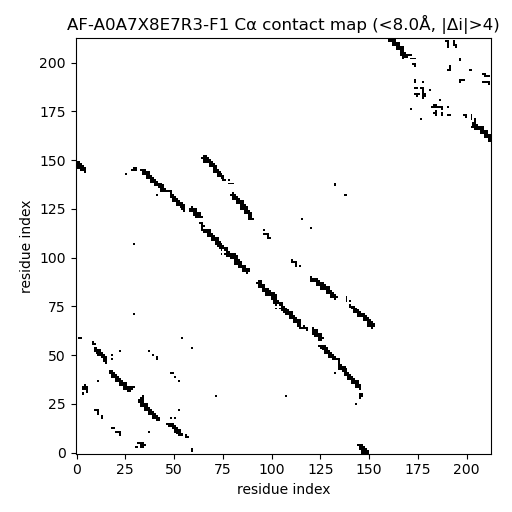9 143 LEU A O 1
ATOM 1159 N N . LEU A 1 144 ? -9.464 -4.735 7.677 1.00 98.81 144 LEU A N 1
ATOM 1160 C CA . LEU A 1 144 ? -8.460 -5.793 7.570 1.00 98.81 144 LEU A CA 1
ATOM 1161 C C . LEU A 1 144 ? -7.726 -5.650 6.245 1.00 98.81 144 LEU A C 1
ATOM 1163 O O . LEU A 1 144 ? -8.369 -5.397 5.227 1.00 98.81 144 LEU A O 1
ATOM 1167 N N . PHE A 1 145 ? -6.416 -5.857 6.257 1.00 98.75 145 PHE A N 1
ATOM 1168 C CA . PHE A 1 145 ? -5.575 -5.819 5.070 1.00 98.75 145 PHE A CA 1
ATOM 1169 C C . PHE A 1 145 ? -4.874 -7.154 4.881 1.00 98.75 145 PHE A C 1
ATOM 1171 O O . PHE A 1 145 ? -4.371 -7.744 5.838 1.00 98.75 145 PHE A O 1
ATOM 1178 N N . ASP A 1 146 ? -4.848 -7.630 3.643 1.00 98.62 146 ASP A N 1
ATOM 1179 C CA . ASP A 1 146 ? -4.186 -8.879 3.302 1.00 98.62 146 ASP A CA 1
ATOM 1180 C C . ASP A 1 146 ? -3.676 -8.862 1.854 1.00 98.62 146 ASP A C 1
ATOM 1182 O O . ASP A 1 146 ? -4.176 -8.109 1.015 1.00 98.62 146 ASP A O 1
ATOM 1186 N N . LYS A 1 147 ? -2.688 -9.710 1.562 1.00 97.94 147 LYS A N 1
ATOM 1187 C CA . LYS A 1 147 ? -2.163 -10.006 0.229 1.00 97.94 147 LYS A CA 1
ATOM 1188 C C . LYS A 1 147 ? -1.888 -8.733 -0.579 1.00 97.94 147 LYS A C 1
ATOM 1190 O O . LYS A 1 147 ? -2.510 -8.476 -1.610 1.00 97.94 147 LYS A O 1
ATOM 1195 N N . LEU A 1 148 ? -0.930 -7.947 -0.099 1.00 98.31 148 LEU A N 1
ATOM 1196 C CA . LEU A 1 148 ? -0.352 -6.842 -0.852 1.00 98.31 148 LEU A CA 1
ATOM 1197 C C . LEU A 1 148 ? 0.480 -7.413 -2.003 1.00 98.31 148 LEU A C 1
ATOM 1199 O O . LEU A 1 148 ? 1.369 -8.252 -1.811 1.00 98.31 148 LEU A O 1
ATOM 1203 N N . GLU A 1 149 ? 0.226 -6.946 -3.214 1.00 97.19 149 GLU A N 1
ATOM 1204 C CA . GLU A 1 149 ? 0.888 -7.422 -4.417 1.00 97.19 149 GLU A CA 1
ATOM 1205 C C . GLU A 1 149 ? 1.148 -6.294 -5.412 1.00 97.19 149 GLU A C 1
ATOM 1207 O O . GLU A 1 149 ? 0.369 -5.359 -5.544 1.00 97.19 149 GLU A O 1
ATOM 1212 N N . ALA A 1 150 ? 2.271 -6.398 -6.119 1.00 95.94 150 ALA A N 1
ATOM 1213 C CA . ALA A 1 150 ? 2.550 -5.598 -7.298 1.00 95.94 150 ALA A CA 1
ATOM 1214 C C . ALA A 1 150 ? 2.513 -6.502 -8.527 1.00 95.94 150 ALA A C 1
ATOM 1216 O O . ALA A 1 150 ? 3.085 -7.599 -8.521 1.00 95.94 150 ALA A O 1
ATOM 1217 N N . ASN A 1 151 ? 1.854 -6.018 -9.572 1.00 93.69 151 ASN A N 1
ATOM 1218 C CA . ASN A 1 151 ? 1.787 -6.655 -10.869 1.00 93.69 151 ASN A CA 1
ATOM 1219 C C . ASN A 1 151 ? 2.693 -5.900 -11.820 1.00 93.69 151 ASN A C 1
ATOM 1221 O O . ASN A 1 151 ? 2.419 -4.772 -12.222 1.00 93.69 151 ASN A O 1
ATOM 1225 N N . TYR A 1 152 ? 3.761 -6.561 -12.221 1.00 87.62 152 TYR A N 1
ATOM 1226 C CA . TYR A 1 152 ? 4.522 -6.170 -13.387 1.00 87.62 152 TYR A CA 1
ATOM 1227 C C . TYR A 1 152 ? 3.804 -6.842 -14.538 1.00 87.62 152 TYR A C 1
ATOM 1229 O O . TYR A 1 152 ? 3.833 -8.074 -14.628 1.00 87.62 152 TYR A O 1
ATOM 1237 N N . SER A 1 153 ? 3.081 -6.080 -15.365 1.00 72.62 153 SER A N 1
ATOM 1238 C CA . SER A 1 153 ? 2.618 -6.678 -16.608 1.00 72.62 153 SER A CA 1
ATOM 1239 C C . SER A 1 153 ? 3.866 -7.238 -17.279 1.00 72.62 153 SER A C 1
ATOM 1241 O O . SER A 1 153 ? 4.869 -6.546 -17.469 1.00 72.62 153 SER A O 1
ATOM 1243 N N . LYS A 1 154 ? 3.839 -8.536 -17.586 1.00 52.47 154 LYS A N 1
ATOM 1244 C CA . LYS A 1 154 ? 4.631 -8.984 -18.713 1.00 52.47 154 LYS A CA 1
ATOM 1245 C C . LYS A 1 154 ? 4.019 -8.193 -19.852 1.00 52.47 154 LYS A C 1
ATOM 1247 O O . LYS A 1 154 ? 2.944 -8.551 -20.331 1.00 52.47 154 LYS A O 1
ATOM 1252 N N . GLY A 1 155 ? 4.646 -7.078 -20.218 1.00 39.28 155 GLY A N 1
ATOM 1253 C CA . GLY A 1 155 ? 4.409 -6.509 -21.526 1.00 39.28 155 GLY A CA 1
ATOM 1254 C C . GLY A 1 155 ? 4.490 -7.650 -22.539 1.00 39.28 155 GLY A C 1
ATOM 1255 O O . GLY A 1 155 ? 5.048 -8.723 -22.260 1.00 39.28 155 GLY A O 1
ATOM 1256 N N . ASN A 1 156 ? 3.956 -7.434 -23.734 1.00 35.81 156 ASN A N 1
ATOM 1257 C CA . ASN A 1 156 ? 4.424 -8.205 -24.881 1.00 35.81 156 ASN A CA 1
ATOM 1258 C C . ASN A 1 156 ? 5.935 -8.487 -24.737 1.00 35.81 156 ASN A C 1
ATOM 1260 O O . ASN A 1 156 ? 6.650 -7.613 -24.237 1.00 35.81 156 ASN A O 1
ATOM 1264 N N . PRO A 1 157 ? 6.455 -9.648 -25.167 1.00 40.81 157 PRO A N 1
ATOM 1265 C CA . PRO A 1 157 ? 7.893 -9.922 -25.185 1.00 40.81 157 PRO A CA 1
ATOM 1266 C C . PRO A 1 157 ? 8.634 -9.036 -26.215 1.00 40.81 157 PRO A C 1
ATOM 1268 O O . PRO A 1 157 ? 9.521 -9.492 -26.923 1.00 40.81 157 PRO A O 1
ATOM 1271 N N . GLY A 1 158 ? 8.243 -7.768 -26.338 1.00 45.25 158 GLY A N 1
ATOM 1272 C CA . GLY A 1 158 ? 8.974 -6.680 -26.943 1.00 45.25 158 GLY A CA 1
ATOM 1273 C C . GLY A 1 158 ? 9.566 -5.822 -25.830 1.00 45.25 158 GLY A C 1
ATOM 1274 O O . GLY A 1 158 ? 8.893 -4.959 -25.280 1.00 45.25 158 GLY A O 1
ATOM 1275 N N . VAL A 1 159 ? 10.849 -6.074 -25.576 1.00 44.59 159 VAL A N 1
ATOM 1276 C CA . VAL A 1 159 ? 11.823 -5.118 -25.039 1.00 44.59 159 VAL A CA 1
ATOM 1277 C C . VAL A 1 159 ? 11.639 -4.736 -23.565 1.00 44.59 159 VAL A C 1
ATOM 1279 O O . VAL A 1 159 ? 11.370 -3.594 -23.217 1.00 44.59 159 VAL A O 1
ATOM 1282 N N . ASN A 1 160 ? 11.929 -5.691 -22.680 1.00 46.69 160 ASN A N 1
ATOM 1283 C CA . ASN A 1 160 ? 12.621 -5.362 -21.431 1.00 46.69 160 ASN A CA 1
ATOM 1284 C C . ASN A 1 160 ? 14.130 -5.548 -21.676 1.00 46.69 160 ASN A C 1
ATOM 1286 O O . ASN A 1 160 ? 14.792 -6.340 -21.014 1.00 46.69 160 ASN A O 1
ATOM 1290 N N . GLU A 1 161 ? 14.642 -4.918 -22.736 1.00 53.06 161 GLU A N 1
ATOM 1291 C CA . GLU A 1 161 ? 16.067 -4.961 -23.050 1.00 53.06 161 GLU A CA 1
ATOM 1292 C C . GLU A 1 161 ? 16.728 -3.891 -22.201 1.00 53.06 161 GLU A C 1
ATOM 1294 O O . GLU A 1 161 ? 16.595 -2.690 -22.430 1.00 53.06 161 GLU A O 1
ATOM 1299 N N . HIS A 1 162 ? 17.381 -4.351 -21.146 1.00 63.06 162 HIS A N 1
ATOM 1300 C CA . HIS A 1 162 ? 18.305 -3.519 -20.415 1.00 63.06 162 HIS A CA 1
ATOM 1301 C C . HIS A 1 162 ? 19.552 -3.361 -21.287 1.00 63.06 162 HIS A C 1
ATOM 1303 O O . HIS A 1 162 ? 20.101 -4.356 -21.756 1.00 63.06 162 HIS A O 1
ATOM 1309 N N . PHE A 1 163 ? 19.967 -2.125 -21.548 1.00 79.31 163 PHE A N 1
ATOM 1310 C CA . PHE A 1 163 ? 21.141 -1.851 -22.366 1.00 79.31 163 PHE A CA 1
ATOM 1311 C C . PHE A 1 163 ? 22.250 -1.246 -21.520 1.00 79.31 163 PHE A C 1
ATOM 1313 O O . PHE A 1 163 ? 22.024 -0.274 -20.803 1.00 79.31 163 PHE A O 1
ATOM 1320 N N . ASP A 1 164 ? 23.449 -1.789 -21.681 1.00 83.56 164 ASP A N 1
ATOM 1321 C CA . ASP A 1 164 ? 24.690 -1.146 -21.278 1.00 83.56 164 ASP A CA 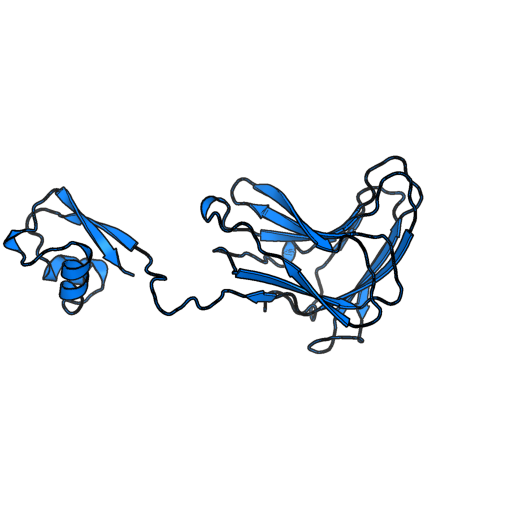1
ATOM 1322 C C . ASP A 1 164 ? 25.345 -0.454 -22.475 1.00 83.56 164 ASP A C 1
ATOM 1324 O O . ASP A 1 164 ? 24.958 -0.642 -23.633 1.00 83.56 164 ASP A O 1
ATOM 1328 N N . PHE A 1 165 ? 26.393 0.315 -22.194 1.00 88.12 165 PHE A N 1
ATOM 1329 C CA . PHE A 1 165 ? 27.229 0.937 -23.209 1.00 88.12 165 PHE A CA 1
ATOM 1330 C C . PHE A 1 165 ? 28.668 0.443 -23.087 1.00 88.12 165 PHE A C 1
ATOM 1332 O O . PHE A 1 165 ? 29.201 0.315 -21.986 1.00 88.12 165 PHE A O 1
ATOM 1339 N N . TYR A 1 166 ? 29.305 0.183 -24.226 1.00 91.94 166 TYR A N 1
ATOM 1340 C CA . TYR A 1 166 ? 30.712 -0.202 -24.297 1.00 91.94 166 TYR A CA 1
ATOM 1341 C C . TYR A 1 166 ? 31.460 0.746 -25.229 1.00 91.94 166 TYR A C 1
ATOM 1343 O O . TYR A 1 166 ? 31.073 0.912 -26.386 1.00 91.94 166 TYR A O 1
ATOM 1351 N N . VAL A 1 167 ? 32.531 1.365 -24.735 1.00 94.88 167 VAL A N 1
ATOM 1352 C CA . VAL A 1 167 ? 33.429 2.179 -25.561 1.00 94.88 167 VAL A CA 1
ATOM 1353 C C . VAL A 1 167 ? 34.465 1.247 -26.174 1.00 94.88 167 VAL A C 1
ATOM 1355 O O . VAL A 1 167 ? 35.186 0.571 -25.450 1.00 94.88 167 VAL A O 1
ATOM 1358 N N . VAL A 1 168 ? 34.522 1.202 -27.502 1.00 95.38 168 VAL A N 1
ATOM 1359 C CA . VAL A 1 168 ? 35.464 0.363 -28.245 1.00 95.38 168 VAL A CA 1
ATOM 1360 C C . VAL A 1 168 ? 36.896 0.760 -27.904 1.00 95.38 168 VAL A C 1
ATOM 1362 O O . VAL A 1 168 ? 37.288 1.911 -28.100 1.00 95.38 168 VAL A O 1
ATOM 1365 N N . GLU A 1 169 ? 37.682 -0.206 -27.443 1.00 95.44 169 GLU A N 1
ATOM 1366 C CA . GLU A 1 169 ? 39.103 -0.047 -27.155 1.00 95.44 169 GLU A CA 1
ATOM 1367 C C . GLU A 1 169 ? 39.949 -0.338 -28.402 1.00 95.44 169 GLU A C 1
ATOM 1369 O O . GLU A 1 169 ? 39.492 -0.919 -29.393 1.00 95.44 169 GLU A O 1
ATOM 1374 N N . LYS A 1 170 ? 41.223 0.055 -28.355 1.00 93.56 170 LYS A N 1
ATOM 1375 C CA . LYS A 1 170 ? 42.187 -0.269 -29.405 1.00 93.56 170 LYS A CA 1
ATOM 1376 C C . LYS A 1 170 ? 42.282 -1.789 -29.610 1.00 93.56 170 LYS A C 1
ATOM 1378 O O . LYS A 1 170 ? 42.375 -2.549 -28.651 1.00 93.56 170 LYS A O 1
ATOM 1383 N N . ASP A 1 171 ? 42.289 -2.220 -30.872 1.00 91.62 171 ASP A N 1
ATOM 1384 C CA . ASP A 1 171 ? 42.375 -3.628 -31.304 1.00 91.62 171 ASP A CA 1
ATOM 1385 C C . ASP A 1 171 ? 41.199 -4.532 -30.882 1.00 91.62 171 ASP A C 1
ATOM 1387 O O . ASP A 1 171 ? 41.296 -5.769 -30.957 1.00 91.62 171 ASP A O 1
ATOM 1391 N N . ASP A 1 172 ? 40.077 -3.948 -30.459 1.00 94.94 172 ASP A N 1
ATOM 1392 C CA . ASP A 1 172 ? 38.846 -4.696 -30.235 1.00 94.94 172 ASP A CA 1
ATOM 1393 C C . ASP A 1 172 ? 38.279 -5.272 -31.542 1.00 94.94 172 ASP A C 1
ATOM 1395 O O . ASP A 1 172 ? 38.306 -4.661 -32.609 1.00 94.94 172 ASP A O 1
ATOM 1399 N N . THR A 1 173 ? 37.702 -6.464 -31.421 1.00 95.62 173 THR A N 1
ATOM 1400 C CA . THR A 1 173 ? 36.850 -7.091 -32.437 1.00 95.62 173 THR A CA 1
ATOM 1401 C C . THR A 1 173 ? 35.513 -7.444 -31.798 1.00 95.62 173 THR A C 1
ATOM 1403 O O . THR A 1 173 ? 35.422 -7.567 -30.574 1.00 95.62 173 THR A O 1
ATOM 1406 N N . LEU A 1 174 ? 34.473 -7.672 -32.597 1.00 94.44 174 LEU A N 1
ATOM 1407 C CA . LEU A 1 174 ? 33.166 -8.118 -32.112 1.00 94.44 174 LEU A CA 1
ATOM 1408 C C . LEU A 1 174 ? 33.275 -9.379 -31.247 1.00 94.44 174 LEU A C 1
ATOM 1410 O O . LEU A 1 174 ? 32.589 -9.483 -30.233 1.00 94.44 174 LEU A O 1
ATOM 1414 N N . ASP A 1 175 ? 34.154 -10.316 -31.614 1.00 95.56 175 ASP A N 1
ATOM 1415 C CA . ASP A 1 175 ? 34.392 -11.533 -30.832 1.00 95.56 175 ASP A CA 1
ATOM 1416 C C . ASP A 1 175 ? 35.019 -11.212 -29.464 1.00 95.56 175 ASP A C 1
ATOM 1418 O O . ASP A 1 175 ? 34.555 -11.728 -28.445 1.00 95.56 175 ASP A O 1
ATOM 1422 N N . LYS A 1 176 ? 36.016 -10.316 -29.409 1.00 95.69 176 LYS A N 1
ATOM 1423 C CA . LYS A 1 176 ? 36.638 -9.884 -28.144 1.00 95.69 176 LYS A CA 1
ATOM 1424 C C . LYS A 1 176 ? 35.648 -9.149 -27.244 1.00 95.69 176 LYS A C 1
ATOM 1426 O O . LYS A 1 176 ? 35.574 -9.452 -26.056 1.00 95.69 176 LYS A O 1
ATOM 1431 N N . ILE A 1 177 ? 34.863 -8.231 -27.805 1.00 94.19 177 ILE A N 1
ATOM 1432 C CA . ILE A 1 177 ? 33.841 -7.481 -27.065 1.00 94.19 177 ILE A CA 1
ATOM 1433 C C . ILE A 1 177 ? 32.767 -8.442 -26.548 1.00 94.19 177 ILE A C 1
ATOM 1435 O O . ILE A 1 177 ? 32.407 -8.395 -25.376 1.00 94.19 177 ILE A O 1
ATOM 1439 N N . SER A 1 178 ? 32.304 -9.373 -27.386 1.00 92.69 178 SER A N 1
ATOM 1440 C CA . SER A 1 178 ? 31.322 -10.382 -26.988 1.00 92.69 178 SER A CA 1
ATOM 1441 C C . SER A 1 178 ? 31.834 -11.246 -25.827 1.00 92.69 178 SER A C 1
ATOM 1443 O O . SER A 1 178 ? 31.089 -11.503 -24.881 1.00 92.69 178 SER A O 1
ATOM 1445 N N . ILE A 1 179 ? 33.112 -11.641 -25.840 1.00 89.69 179 ILE A N 1
ATOM 1446 C CA . ILE A 1 179 ? 33.732 -12.353 -24.713 1.00 89.69 179 ILE A CA 1
ATOM 1447 C C . ILE A 1 179 ? 33.814 -11.463 -23.469 1.00 89.69 179 ILE A C 1
ATOM 1449 O O . ILE A 1 179 ? 33.404 -11.903 -22.400 1.00 89.69 179 ILE A O 1
ATOM 1453 N N . LYS A 1 180 ? 34.309 -10.225 -23.581 1.00 88.94 180 LYS A N 1
ATOM 1454 C CA . LYS A 1 180 ? 34.434 -9.297 -22.441 1.00 88.94 180 LYS A CA 1
ATOM 1455 C C . LYS A 1 180 ? 33.088 -9.053 -21.750 1.00 88.94 180 LYS A C 1
ATOM 1457 O O . LYS A 1 180 ? 33.014 -9.019 -20.527 1.00 88.94 180 LYS A O 1
ATOM 1462 N N . VAL A 1 181 ? 32.029 -8.893 -22.539 1.00 86.56 181 VAL A N 1
ATOM 1463 C CA . VAL A 1 181 ? 30.706 -8.484 -22.059 1.00 86.56 181 VAL A CA 1
ATOM 1464 C C . VAL A 1 181 ? 29.835 -9.667 -21.624 1.00 86.56 181 VAL A C 1
ATOM 1466 O O . VAL A 1 181 ? 29.105 -9.548 -20.637 1.00 86.56 181 VAL A O 1
ATOM 1469 N N . TYR A 1 182 ? 29.888 -10.789 -22.351 1.00 83.12 182 TYR A N 1
ATOM 1470 C CA . TYR A 1 182 ? 28.994 -11.942 -22.160 1.00 83.12 182 TYR A CA 1
ATOM 1471 C C . TYR A 1 182 ? 29.718 -13.252 -21.820 1.00 83.12 182 TYR A C 1
ATOM 1473 O O . TYR A 1 182 ? 29.063 -14.276 -21.634 1.00 83.12 182 TYR A O 1
ATOM 1481 N N . GLY A 1 183 ? 31.051 -13.271 -21.805 1.00 83.75 183 GLY A N 1
ATOM 1482 C CA . GLY A 1 183 ? 31.848 -14.486 -21.599 1.00 83.75 183 GLY A CA 1
ATOM 1483 C C . GLY A 1 183 ? 31.858 -15.453 -22.790 1.00 83.75 183 GLY A C 1
ATOM 1484 O O . GLY A 1 183 ? 32.297 -16.591 -22.650 1.00 83.75 183 GLY A O 1
ATOM 1485 N N . THR A 1 184 ? 31.359 -15.052 -23.966 1.00 81.38 184 THR A N 1
ATOM 1486 C CA . THR A 1 184 ? 31.228 -15.931 -25.144 1.00 81.38 184 THR A CA 1
ATOM 1487 C C . THR A 1 184 ? 31.319 -15.156 -26.457 1.00 81.38 184 THR A C 1
ATOM 1489 O O . THR A 1 184 ? 30.886 -14.012 -26.522 1.00 81.38 184 THR A O 1
ATOM 1492 N N . THR A 1 185 ? 31.795 -15.776 -27.540 1.00 89.25 185 THR A N 1
ATOM 1493 C CA . THR A 1 185 ? 31.748 -15.206 -28.907 1.00 89.25 185 THR A CA 1
ATOM 1494 C C . THR A 1 185 ? 30.368 -15.320 -29.562 1.00 89.25 185 THR A C 1
ATOM 1496 O O . THR A 1 185 ? 30.064 -14.625 -30.530 1.00 89.25 185 THR A O 1
ATOM 1499 N N . SER A 1 186 ? 29.491 -16.174 -29.025 1.00 85.81 186 SER A N 1
ATOM 1500 C CA . SER A 1 186 ? 28.186 -16.487 -29.629 1.00 85.81 186 SER A CA 1
ATOM 1501 C C . SER A 1 186 ? 27.207 -15.305 -29.671 1.00 85.81 186 SER A C 1
ATOM 1503 O O . SER A 1 186 ? 26.230 -15.337 -30.419 1.00 85.81 186 SER A O 1
ATOM 1505 N N . LYS A 1 187 ? 27.467 -14.241 -28.901 1.00 86.00 187 LYS A N 1
ATOM 1506 C CA . LYS A 1 187 ? 26.622 -13.042 -28.806 1.00 86.00 187 LYS A CA 1
ATOM 1507 C C . LYS A 1 187 ? 27.072 -11.902 -29.730 1.00 86.00 187 LYS A C 1
ATOM 1509 O O . LYS A 1 187 ? 26.448 -10.846 -29.750 1.00 86.00 187 LYS A O 1
ATOM 1514 N N . LYS A 1 188 ? 28.067 -12.109 -30.595 1.00 90.25 188 LYS A N 1
ATOM 1515 C CA . LYS A 1 188 ? 28.510 -11.067 -31.535 1.00 90.25 188 LYS A CA 1
ATOM 1516 C C . LYS A 1 188 ? 27.410 -10.564 -32.473 1.00 90.25 188 LYS A C 1
ATOM 1518 O O . LYS A 1 188 ? 27.284 -9.364 -32.692 1.00 90.25 188 LYS A O 1
ATOM 1523 N N . ASN A 1 189 ? 26.558 -11.467 -32.963 1.00 87.44 189 ASN A N 1
ATOM 1524 C CA . ASN A 1 189 ? 25.491 -11.121 -33.904 1.00 87.44 189 ASN A CA 1
ATOM 1525 C C . ASN A 1 189 ? 24.425 -10.224 -33.262 1.00 87.44 189 ASN A C 1
ATOM 1527 O O . ASN A 1 189 ? 23.809 -9.420 -33.958 1.00 87.44 189 ASN A O 1
ATOM 1531 N N . ILE A 1 190 ? 24.214 -10.335 -31.943 1.00 84.12 190 ILE A N 1
ATOM 1532 C CA . ILE A 1 190 ? 23.282 -9.446 -31.250 1.00 84.12 190 ILE A CA 1
ATOM 1533 C C . ILE A 1 190 ? 23.894 -8.046 -31.100 1.00 84.12 190 ILE A C 1
ATOM 1535 O O . ILE A 1 190 ? 23.223 -7.074 -31.421 1.00 84.12 190 ILE A O 1
ATOM 1539 N N . ILE A 1 191 ? 25.189 -7.931 -30.777 1.00 88.38 191 ILE A N 1
ATOM 1540 C CA . ILE A 1 191 ? 25.901 -6.638 -30.768 1.00 88.38 191 ILE A CA 1
ATOM 1541 C C . ILE A 1 191 ? 25.802 -5.972 -32.148 1.00 88.38 191 ILE A C 1
ATOM 1543 O O . ILE A 1 191 ? 25.449 -4.800 -32.244 1.00 88.38 191 ILE A O 1
ATOM 1547 N N . MET A 1 192 ? 26.049 -6.728 -33.221 1.00 92.00 192 MET A N 1
ATOM 1548 C CA . MET A 1 192 ? 25.936 -6.239 -34.598 1.00 92.00 192 MET A CA 1
ATOM 1549 C C . MET A 1 192 ? 24.541 -5.698 -34.917 1.00 92.00 192 MET A C 1
ATOM 1551 O O . MET A 1 192 ? 24.420 -4.605 -35.465 1.00 92.00 192 MET A O 1
ATOM 1555 N N . LYS A 1 193 ? 23.492 -6.439 -34.536 1.00 88.94 193 LYS A N 1
ATOM 1556 C CA . LYS A 1 193 ? 22.095 -6.071 -34.787 1.00 88.94 193 LYS A CA 1
ATOM 1557 C C . LYS A 1 193 ? 21.718 -4.737 -34.134 1.00 88.94 193 LYS A C 1
ATOM 1559 O O . LYS A 1 193 ? 21.134 -3.901 -34.810 1.00 88.94 193 LYS A O 1
ATOM 1564 N N . TYR A 1 194 ? 22.052 -4.532 -32.858 1.00 85.50 194 TYR A N 1
ATOM 1565 C CA . TYR A 1 194 ? 21.668 -3.313 -32.121 1.00 85.50 194 TYR A CA 1
ATOM 1566 C C . TYR A 1 194 ? 22.497 -2.079 -32.471 1.00 85.50 194 TYR A C 1
ATOM 1568 O O . TYR A 1 194 ? 22.077 -0.963 -32.188 1.00 85.50 194 TYR A O 1
ATOM 1576 N N . ASN A 1 195 ? 23.666 -2.272 -33.079 1.00 89.81 195 ASN A N 1
ATOM 1577 C CA . ASN A 1 195 ? 24.574 -1.185 -33.446 1.00 89.81 195 ASN A CA 1
ATOM 1578 C C . ASN A 1 195 ? 24.636 -0.932 -34.952 1.00 89.81 195 ASN A C 1
ATOM 1580 O O . ASN A 1 195 ? 25.457 -0.127 -35.395 1.00 89.81 195 ASN A O 1
ATOM 1584 N N . GLU A 1 196 ? 23.809 -1.647 -35.719 1.00 91.00 196 GLU A N 1
ATOM 1585 C CA . GLU A 1 196 ? 23.734 -1.568 -37.180 1.00 91.00 196 GLU A CA 1
ATOM 1586 C C . GLU A 1 196 ? 25.099 -1.810 -37.860 1.00 91.00 196 GLU A C 1
ATOM 1588 O O . GLU A 1 196 ? 25.422 -1.216 -38.886 1.00 91.00 196 GLU A O 1
ATOM 1593 N N . ILE A 1 197 ? 25.917 -2.698 -37.277 1.00 91.56 197 ILE A N 1
ATOM 1594 C CA . ILE A 1 197 ? 27.277 -3.029 -37.734 1.00 91.56 197 ILE A CA 1
ATOM 1595 C C . ILE A 1 197 ? 27.248 -4.290 -38.595 1.00 91.56 197 ILE A C 1
ATOM 1597 O O . ILE A 1 197 ? 26.686 -5.308 -38.190 1.00 91.56 197 ILE A O 1
ATOM 1601 N N . LYS A 1 198 ? 27.925 -4.275 -39.750 1.00 89.94 198 LYS A N 1
ATOM 1602 C CA . LYS A 1 198 ? 27.981 -5.450 -40.647 1.00 89.94 198 LYS A CA 1
ATOM 1603 C C . LYS A 1 198 ? 29.234 -6.304 -40.489 1.00 89.94 198 LYS A C 1
ATOM 1605 O O . LYS A 1 198 ? 29.224 -7.468 -40.881 1.00 89.94 198 LYS A O 1
ATOM 1610 N N . SER A 1 199 ? 30.317 -5.753 -39.942 1.00 90.88 199 SER A N 1
ATOM 1611 C CA . SER A 1 199 ? 31.565 -6.488 -39.703 1.00 90.88 199 SER A CA 1
ATOM 1612 C C . SER A 1 199 ? 32.511 -5.737 -38.764 1.00 90.88 199 SER A C 1
ATOM 1614 O O . SER A 1 199 ? 32.336 -4.542 -38.528 1.00 90.88 199 SER A O 1
ATOM 1616 N N . ASP A 1 200 ? 33.577 -6.409 -38.322 1.00 87.38 200 ASP A N 1
ATOM 1617 C CA . ASP A 1 200 ? 34.651 -5.815 -37.508 1.00 87.38 200 ASP A CA 1
ATOM 1618 C C . ASP A 1 200 ? 35.299 -4.575 -38.145 1.00 87.38 200 ASP A C 1
ATOM 1620 O O . ASP A 1 200 ? 35.818 -3.720 -37.438 1.00 87.38 200 ASP A O 1
ATOM 1624 N N . LYS A 1 201 ? 35.231 -4.415 -39.474 1.00 87.12 201 LYS A N 1
ATOM 1625 C CA . LYS A 1 201 ? 35.805 -3.254 -40.181 1.00 87.12 201 LYS A CA 1
ATOM 1626 C C . LYS A 1 201 ? 35.131 -1.923 -39.824 1.00 87.12 201 LYS A C 1
ATOM 1628 O O . LYS A 1 201 ? 35.682 -0.860 -40.101 1.00 87.12 201 LYS A O 1
ATOM 1633 N N . GLU A 1 202 ? 33.929 -1.976 -39.258 1.00 85.31 202 GLU A N 1
ATOM 1634 C CA . GLU A 1 202 ? 33.152 -0.801 -38.850 1.00 85.31 202 GLU A CA 1
ATOM 1635 C C . GLU A 1 202 ? 33.316 -0.477 -37.356 1.00 85.31 202 GLU A C 1
ATOM 1637 O O . GLU A 1 202 ? 32.787 0.531 -36.873 1.00 85.31 202 GLU A O 1
ATOM 1642 N N . ILE A 1 203 ? 34.063 -1.311 -36.628 1.00 90.00 203 ILE A N 1
ATOM 1643 C CA . ILE A 1 203 ? 34.467 -1.058 -35.252 1.00 90.00 203 ILE A CA 1
ATOM 1644 C C . ILE A 1 203 ? 35.740 -0.218 -35.271 1.00 90.00 203 ILE A C 1
ATOM 1646 O O . ILE A 1 203 ? 36.747 -0.585 -35.869 1.00 90.00 203 ILE A O 1
ATOM 1650 N N . LYS A 1 204 ? 35.668 0.949 -34.633 1.00 91.62 204 LYS A N 1
ATOM 1651 C CA . LYS A 1 204 ? 36.779 1.888 -34.494 1.00 91.62 204 LYS A CA 1
ATOM 1652 C C . LYS A 1 204 ? 36.887 2.289 -33.035 1.00 91.62 204 LYS A C 1
ATOM 1654 O O . LYS A 1 204 ? 35.859 2.502 -32.393 1.00 91.62 204 LYS A O 1
ATOM 1659 N N . GLU A 1 205 ? 38.117 2.391 -32.550 1.00 94.94 205 GLU A N 1
ATOM 1660 C CA . GLU A 1 205 ? 38.430 2.877 -31.206 1.00 94.94 205 GLU A CA 1
ATOM 1661 C C . GLU A 1 205 ? 37.650 4.167 -30.893 1.00 94.94 205 GLU A C 1
ATOM 1663 O O . GLU A 1 205 ? 37.527 5.055 -31.740 1.00 94.94 205 GLU A O 1
ATOM 1668 N N . GLY A 1 206 ? 37.065 4.234 -29.697 1.00 87.75 206 GLY A N 1
ATOM 1669 C CA . GLY A 1 206 ? 36.241 5.350 -29.230 1.00 87.75 206 GLY A CA 1
ATOM 1670 C C . GLY A 1 206 ? 34.770 5.314 -29.664 1.00 87.75 206 GLY A C 1
ATOM 1671 O O . GLY A 1 206 ? 33.972 6.094 -29.145 1.00 87.75 206 GLY A O 1
ATOM 1672 N N . ARG A 1 207 ? 34.359 4.412 -30.571 1.00 92.75 207 ARG A N 1
ATOM 1673 C CA . ARG A 1 207 ? 32.933 4.214 -30.891 1.00 92.75 207 ARG A CA 1
ATOM 1674 C C . ARG A 1 207 ? 32.196 3.658 -29.669 1.00 92.75 207 ARG A C 1
ATOM 1676 O O . ARG A 1 207 ? 32.700 2.761 -29.004 1.00 92.75 207 ARG A O 1
ATOM 1683 N N . ILE A 1 208 ? 30.986 4.144 -29.406 1.00 92.38 208 ILE A N 1
ATOM 1684 C CA . ILE A 1 208 ? 30.124 3.624 -28.337 1.00 92.38 208 ILE A CA 1
ATOM 1685 C C . ILE A 1 208 ? 29.165 2.592 -28.931 1.00 92.38 208 ILE A C 1
ATOM 1687 O O . ILE A 1 208 ? 28.516 2.862 -29.943 1.00 92.38 208 ILE A O 1
ATOM 1691 N N . LEU A 1 209 ? 29.095 1.417 -28.309 1.00 94.06 209 LEU A N 1
ATOM 1692 C CA . LEU A 1 209 ? 28.188 0.336 -28.672 1.00 94.06 209 LEU A CA 1
ATOM 1693 C C . LEU A 1 209 ? 27.086 0.177 -27.626 1.00 94.06 209 LEU A C 1
ATOM 1695 O O . LEU A 1 209 ? 27.363 0.184 -26.429 1.00 94.06 209 LEU A O 1
ATOM 1699 N N . VAL A 1 210 ? 25.859 -0.030 -28.092 1.00 90.44 210 VAL A N 1
ATOM 1700 C CA . VAL A 1 210 ? 24.689 -0.451 -27.320 1.00 90.44 210 VAL A CA 1
ATOM 1701 C C . VAL A 1 210 ? 24.765 -1.959 -27.076 1.00 90.44 210 VAL A C 1
ATOM 1703 O O . VAL A 1 210 ? 24.885 -2.747 -28.019 1.00 90.44 210 VAL A O 1
ATOM 1706 N N . ILE A 1 211 ? 24.698 -2.372 -25.815 1.00 90.75 211 ILE A N 1
ATOM 1707 C CA . ILE A 1 211 ? 24.914 -3.749 -25.371 1.00 90.75 211 ILE A CA 1
ATOM 1708 C C . ILE A 1 211 ? 23.641 -4.288 -24.698 1.00 90.75 211 ILE A C 1
ATOM 1710 O O . ILE A 1 211 ? 23.377 -3.927 -23.555 1.00 90.75 211 ILE A O 1
ATOM 1714 N N . PRO A 1 212 ? 22.851 -5.152 -25.358 1.00 83.06 212 PRO A N 1
ATOM 1715 C CA . PRO A 1 212 ? 21.653 -5.742 -24.750 1.00 83.06 212 PRO A CA 1
ATOM 1716 C C . PRO A 1 212 ? 21.996 -6.783 -23.672 1.00 83.06 212 PRO A C 1
ATOM 1718 O O . PRO A 1 212 ? 22.796 -7.682 -23.917 1.00 83.06 212 PRO A O 1
ATOM 1721 N N . ARG A 1 213 ? 21.366 -6.706 -22.500 1.00 80.12 213 ARG A N 1
ATOM 1722 C CA . ARG A 1 213 ? 21.507 -7.667 -21.394 1.00 80.12 213 ARG A CA 1
ATOM 1723 C C . ARG A 1 213 ? 20.419 -8.733 -21.383 1.00 80.12 213 ARG A C 1
ATOM 1725 O O . ARG A 1 213 ? 19.249 -8.403 -21.672 1.00 80.12 213 ARG A O 1
#

Secondary structure (DSSP, 8-state):
--B---S---EEEESSTT-EEEEEEES--SSSS-EEEEEEEE---SS--EEEEE-GGG--EESS--SEEEEEEEESS-B--EEEEEEE-TTS-EEEEEEESSB--SEEEEEEE-----GGGPSEEEEEEEEE--TT--EEEEEEEEEEEEE-----SS----EEEEEPPTT--HHHHHHHHHSSGGGHHHHHHHTT--SGGG--TT-EEEEE-

Nearest PDB structures (foldseek):
  1wky-assembly1_A  TM=6.473E-01  e=8.454E-06  Bacillus sp. JAMB-602
  4knc-assembly2_A  TM=4.853E-01  e=2.436E-02  Pseudomonas aeruginosa PAO1
  7aeb-assembly1_M  TM=2.540E-01  e=7.192E-04  Algoriphagus machipongonensis
  4knc-assembly1_B  TM=5.142E-01  e=3.966E-02  Pseudomonas aeruginosa PAO1
  7ula-assembly1_A  TM=4.284E-01  e=1.271E-02  Pseudomonas putida

Solvent-accessible surface area (backbone atoms only — not comparable to full-atom values): 11774 Å² total; per-residue (Å²): 114,74,45,48,48,77,67,87,77,68,44,67,45,60,67,41,91,80,42,45,66,42,66,47,83,32,74,80,41,87,47,89,68,21,7,36,31,42,39,42,35,39,56,69,39,99,56,74,48,38,38,28,46,40,33,60,86,66,66,46,64,39,74,59,63,39,61,30,38,33,34,33,36,32,27,81,53,70,42,73,45,21,36,30,40,31,32,31,32,69,87,69,47,79,46,79,43,73,51,34,79,43,36,88,52,64,47,79,44,80,40,56,39,65,58,70,76,61,61,88,46,41,45,32,30,49,35,30,44,36,39,37,44,66,77,70,43,59,56,67,52,55,41,34,41,24,51,30,30,59,43,60,66,81,60,71,99,71,75,89,63,49,69,49,78,44,69,37,50,84,92,60,39,51,50,55,49,18,29,75,77,71,75,34,55,87,50,28,66,58,43,25,64,68,57,76,45,91,52,59,88,76,60,50,64,71,43,76,39,52,38,80,101